Protein AF-A9UUM0-F1 (afdb_monomer_lite)

Structure (mmCIF, N/CA/C/O backbone):
data_AF-A9UUM0-F1
#
_entry.id   AF-A9UUM0-F1
#
loop_
_atom_site.group_PDB
_atom_site.id
_atom_site.type_symbol
_atom_site.label_atom_id
_atom_site.label_alt_id
_atom_site.label_comp_id
_atom_site.label_asym_id
_atom_site.label_entity_id
_atom_site.label_seq_id
_atom_site.pdbx_PDB_ins_code
_atom_site.Cartn_x
_atom_site.Cartn_y
_atom_site.Cartn_z
_atom_site.occupancy
_atom_site.B_iso_or_equiv
_atom_site.auth_seq_id
_atom_site.auth_comp_id
_atom_site.auth_asym_id
_atom_site.auth_atom_id
_atom_site.pdbx_PDB_model_num
ATOM 1 N N . MET A 1 1 ? -35.256 7.607 13.111 1.00 62.12 1 MET A N 1
ATOM 2 C CA . MET A 1 1 ? -34.690 8.871 13.647 1.00 62.12 1 MET A CA 1
ATOM 3 C C . MET A 1 1 ? -35.472 10.016 13.019 1.00 62.12 1 MET A C 1
ATOM 5 O O . MET A 1 1 ? -35.789 9.876 11.849 1.00 62.12 1 MET A O 1
ATOM 9 N N . SER A 1 2 ? -35.866 11.074 13.737 1.00 74.75 2 SER A N 1
ATOM 10 C CA . SER A 1 2 ? -36.584 12.198 13.100 1.00 74.75 2 SER A CA 1
ATOM 11 C C . SER A 1 2 ? -35.614 13.113 12.335 1.00 74.75 2 SER A C 1
ATOM 13 O O . SER A 1 2 ? -34.439 13.200 12.694 1.00 74.75 2 SER A O 1
ATOM 15 N N . GLN A 1 3 ? -36.085 13.809 11.294 1.00 77.06 3 GLN A N 1
ATOM 16 C CA . GLN A 1 3 ? -35.255 14.706 10.471 1.00 77.06 3 GLN A CA 1
ATOM 17 C C . GLN A 1 3 ? -34.529 15.770 11.313 1.00 77.06 3 GLN A C 1
ATOM 19 O O . GLN A 1 3 ? -33.336 15.996 11.137 1.00 77.06 3 GLN A O 1
ATOM 24 N N . GLN A 1 4 ? -35.209 16.321 12.322 1.00 79.00 4 GLN A N 1
ATOM 25 C CA . GLN A 1 4 ? -34.638 17.301 13.252 1.00 79.00 4 GLN A CA 1
ATOM 26 C C . GLN A 1 4 ? -33.502 16.728 14.114 1.00 79.00 4 GLN A C 1
ATOM 28 O O . GLN A 1 4 ? -32.528 17.421 14.398 1.00 79.00 4 GLN A O 1
ATOM 33 N N . GLN A 1 5 ? -33.588 15.454 14.518 1.00 71.38 5 GLN A N 1
ATOM 34 C CA . GLN A 1 5 ? -32.487 14.786 15.224 1.00 71.38 5 GLN A CA 1
ATOM 35 C C . GLN A 1 5 ? -31.281 14.558 14.305 1.00 71.38 5 GLN A C 1
ATOM 37 O O . GLN A 1 5 ? -30.144 14.616 14.771 1.00 71.38 5 GLN A O 1
ATOM 42 N N . CYS A 1 6 ? -31.515 14.332 13.009 1.00 69.31 6 CYS A N 1
ATOM 43 C CA . CYS A 1 6 ? -30.455 14.198 12.013 1.00 69.31 6 CYS A CA 1
ATOM 44 C C . CYS A 1 6 ? -29.740 15.535 11.762 1.00 69.31 6 CYS A C 1
ATOM 46 O O . CYS A 1 6 ? -28.514 15.587 11.829 1.00 69.31 6 CYS A O 1
ATOM 48 N N . GLU A 1 7 ? -30.491 16.626 11.579 1.00 78.06 7 GLU A N 1
ATOM 49 C CA . GLU A 1 7 ? -29.936 17.980 11.427 1.00 78.06 7 GLU A CA 1
ATOM 50 C C . GLU A 1 7 ? -29.153 18.432 12.661 1.00 78.06 7 GLU A C 1
ATOM 52 O O . GLU A 1 7 ? -28.068 19.000 12.532 1.00 78.06 7 GLU A O 1
ATOM 57 N N . PHE A 1 8 ? -29.648 18.123 13.863 1.00 77.94 8 PHE A N 1
ATOM 58 C CA . PHE A 1 8 ? -28.938 18.423 15.107 1.00 77.94 8 PHE A CA 1
ATOM 59 C C . PHE A 1 8 ? -27.573 17.719 15.183 1.00 77.94 8 PHE A C 1
ATOM 61 O O . PHE A 1 8 ? -26.592 18.308 15.636 1.00 77.94 8 PHE A O 1
ATOM 68 N N . GLN A 1 9 ? -27.489 16.478 14.695 1.00 72.19 9 GLN A N 1
ATOM 69 C CA . GLN A 1 9 ? -26.234 15.726 14.601 1.00 72.19 9 GLN A CA 1
ATOM 70 C C . GLN A 1 9 ? -25.409 16.057 13.345 1.00 72.19 9 GLN A C 1
ATOM 72 O O . GLN A 1 9 ? -24.350 15.465 13.150 1.00 72.19 9 GLN A O 1
ATOM 77 N N . LYS A 1 10 ? -25.861 17.006 12.509 1.00 67.38 10 LYS A N 1
ATOM 78 C CA . LYS A 1 10 ? -25.266 17.344 11.203 1.00 67.38 10 LYS A CA 1
ATOM 79 C C . LYS A 1 10 ? -25.136 16.135 10.261 1.00 67.38 10 LYS A C 1
ATOM 81 O O . LYS A 1 10 ? -24.172 16.037 9.505 1.00 67.38 10 LYS A O 1
ATOM 86 N N . GLY A 1 11 ? -26.080 15.199 10.336 1.00 63.34 11 GLY A N 1
ATOM 87 C CA . GLY A 1 11 ? -26.142 14.018 9.475 1.00 63.34 11 GLY A CA 1
ATOM 88 C C . GLY A 1 11 ? -26.930 14.253 8.182 1.00 63.34 11 GLY A C 1
ATOM 89 O O . GLY A 1 11 ? -27.589 15.278 8.015 1.00 63.34 11 GLY A O 1
ATOM 90 N N . PHE A 1 12 ? -26.883 13.273 7.276 1.00 66.38 12 PHE A N 1
ATOM 91 C CA . PHE A 1 12 ? -27.715 13.229 6.071 1.00 66.38 12 PHE A CA 1
ATOM 92 C C . PHE A 1 12 ? -28.964 12.377 6.329 1.00 66.38 12 PHE A C 1
ATOM 94 O O . PHE A 1 12 ? -28.861 11.211 6.719 1.00 66.38 12 PHE A O 1
ATOM 101 N N . PHE A 1 13 ? -30.149 12.963 6.147 1.00 72.50 13 PHE A N 1
ATOM 102 C CA . PHE A 1 13 ? -31.420 12.283 6.388 1.00 72.50 13 PHE A CA 1
ATOM 103 C C . PHE A 1 13 ? -31.902 11.567 5.123 1.00 72.50 13 PHE A C 1
ATOM 105 O O . PHE A 1 13 ? -31.993 12.177 4.060 1.00 72.50 13 PHE A O 1
ATOM 112 N N . HIS A 1 14 ? -32.248 10.285 5.244 1.00 73.00 14 HIS A N 1
ATOM 113 C CA . HIS A 1 14 ? -32.834 9.499 4.159 1.00 73.00 14 HIS A CA 1
ATOM 114 C C . HIS A 1 14 ? -34.276 9.132 4.508 1.00 73.00 14 HIS A C 1
ATOM 116 O O . HIS A 1 14 ? -34.508 8.298 5.378 1.00 73.00 14 HIS A O 1
ATOM 122 N N . GLU A 1 15 ? -35.238 9.726 3.801 1.00 74.31 15 GLU A N 1
ATOM 123 C CA . GLU A 1 15 ? -36.677 9.530 4.052 1.00 74.31 15 GLU A CA 1
ATOM 124 C C . GLU A 1 15 ? -37.148 8.079 3.854 1.00 74.31 15 GLU A C 1
ATOM 126 O O . GLU A 1 15 ? -38.082 7.643 4.518 1.00 74.31 15 GLU A O 1
ATOM 131 N N . ASN A 1 16 ? -36.482 7.314 2.981 1.00 75.00 16 ASN A N 1
ATOM 132 C CA . ASN A 1 16 ? -36.886 5.952 2.607 1.00 75.00 16 ASN A CA 1
ATOM 133 C C . ASN A 1 16 ? -36.196 4.837 3.418 1.00 75.00 16 ASN A C 1
ATOM 135 O O . ASN A 1 16 ? -36.303 3.670 3.042 1.00 75.00 16 ASN A O 1
ATOM 139 N N . LEU A 1 17 ? -35.436 5.168 4.470 1.00 71.44 17 LEU A N 1
ATOM 140 C CA . LEU A 1 17 ? -34.632 4.203 5.230 1.00 71.44 17 LEU A CA 1
ATOM 141 C C . LEU A 1 17 ? -35.002 4.242 6.719 1.00 71.44 17 LEU A C 1
ATOM 143 O O . LEU A 1 17 ? -34.991 5.294 7.354 1.00 71.44 17 LEU A O 1
ATOM 147 N N . GLU A 1 18 ? -35.298 3.076 7.292 1.00 68.81 18 GLU A N 1
ATOM 148 C CA . GLU A 1 18 ? -35.765 2.946 8.679 1.00 68.81 18 GLU A CA 1
ATOM 149 C C . GLU A 1 18 ? -34.618 2.643 9.660 1.00 68.81 18 GLU A C 1
ATOM 151 O O . GLU A 1 18 ? -34.719 2.933 10.854 1.00 68.81 18 GLU A O 1
ATOM 156 N N . THR A 1 19 ? -33.501 2.092 9.166 1.00 58.59 19 THR A N 1
ATOM 157 C CA . THR A 1 19 ? -32.316 1.733 9.968 1.00 58.59 19 THR A CA 1
ATOM 158 C C . THR A 1 19 ? -31.011 2.259 9.364 1.00 58.59 19 THR A C 1
ATOM 160 O O . THR A 1 19 ? -30.816 2.217 8.153 1.00 58.59 19 THR A O 1
ATOM 163 N N . CYS A 1 20 ? -30.064 2.692 10.214 1.00 59.09 20 CYS A N 1
ATOM 164 C CA . CYS A 1 20 ? -28.755 3.212 9.774 1.00 59.09 20 CYS A CA 1
ATOM 165 C C . CYS A 1 20 ? -27.913 2.199 8.977 1.00 59.09 20 CYS A C 1
ATOM 167 O O . CYS A 1 20 ? -27.069 2.603 8.190 1.00 59.09 20 CYS A O 1
ATOM 169 N N . SER A 1 21 ? -28.142 0.893 9.143 1.00 58.44 21 SER A N 1
ATOM 170 C CA . SER A 1 21 ? -27.464 -0.159 8.369 1.00 58.44 21 SER A CA 1
ATOM 171 C C . SER A 1 21 ? -27.904 -0.228 6.904 1.00 58.44 21 SER A C 1
ATOM 173 O O . SER A 1 21 ? -27.258 -0.898 6.102 1.00 58.44 21 SER A O 1
ATOM 175 N N . GLN A 1 22 ? -29.011 0.428 6.549 1.00 61.41 22 GLN A N 1
ATOM 176 C CA . GLN A 1 22 ? -29.510 0.484 5.176 1.00 61.41 22 GLN A CA 1
ATOM 177 C C . GLN A 1 22 ? -28.888 1.639 4.376 1.00 61.41 22 GLN A C 1
ATOM 179 O O . GLN A 1 22 ? -29.102 1.729 3.167 1.00 61.41 22 GLN A O 1
ATOM 184 N N . VAL A 1 23 ? -28.136 2.517 5.044 1.00 64.12 23 VAL A N 1
ATOM 185 C CA . VAL A 1 23 ? -27.486 3.684 4.450 1.00 64.12 23 VAL A CA 1
ATOM 186 C C . VAL A 1 23 ? -26.072 3.300 4.022 1.00 64.12 23 VAL A C 1
ATOM 188 O O . VAL A 1 23 ? -25.324 2.694 4.789 1.00 64.12 23 VAL A O 1
ATOM 191 N N . ASP A 1 24 ? -25.690 3.647 2.795 1.00 58.69 24 ASP A N 1
ATOM 192 C CA . ASP A 1 24 ? -24.342 3.390 2.287 1.00 58.69 24 ASP A CA 1
ATOM 193 C C . ASP A 1 24 ? -23.393 4.528 2.689 1.00 58.69 24 ASP A C 1
ATOM 195 O O . ASP A 1 24 ? -23.083 5.423 1.901 1.00 58.69 24 ASP A O 1
ATOM 199 N N . CYS A 1 25 ? -22.947 4.510 3.949 1.00 56.69 25 CYS A N 1
ATOM 200 C CA . CYS A 1 25 ? -22.017 5.518 4.467 1.00 56.69 25 CYS A CA 1
ATOM 201 C C . CYS A 1 25 ? -20.710 5.586 3.665 1.00 56.69 25 CYS A C 1
ATOM 203 O O . CYS A 1 25 ? -20.132 6.665 3.538 1.00 56.69 25 CYS A O 1
ATOM 205 N N . LEU A 1 26 ? -20.240 4.460 3.114 1.00 52.38 26 LEU A N 1
ATOM 206 C CA . LEU A 1 26 ? -18.994 4.426 2.351 1.00 52.38 26 LEU A CA 1
ATOM 207 C C . LEU A 1 26 ? -19.173 5.048 0.965 1.00 52.38 26 LEU A C 1
ATOM 209 O O . LEU A 1 26 ? -18.281 5.752 0.510 1.00 52.38 26 LEU A O 1
ATOM 213 N N . SER A 1 27 ? -20.324 4.872 0.313 1.00 51.91 27 SER A N 1
ATOM 214 C CA . SER A 1 27 ? -20.607 5.559 -0.955 1.00 51.91 27 SER A CA 1
ATOM 215 C C . SER A 1 27 ? -20.656 7.085 -0.807 1.00 51.91 27 SER A C 1
ATOM 217 O O . SER A 1 27 ? -20.365 7.796 -1.771 1.00 51.91 27 SER A O 1
ATOM 219 N N . ASP A 1 28 ? -21.030 7.598 0.369 1.00 50.62 28 ASP A N 1
ATOM 220 C CA . ASP A 1 28 ? -21.127 9.039 0.614 1.00 50.62 28 ASP A CA 1
ATOM 221 C C . ASP A 1 28 ? -19.818 9.694 1.068 1.00 50.62 28 ASP A C 1
ATOM 223 O O . ASP A 1 28 ? -19.587 10.849 0.694 1.00 50.62 28 ASP A O 1
ATOM 227 N N . VAL A 1 29 ? -18.979 8.965 1.816 1.00 46.53 29 VAL A N 1
ATOM 228 C CA . VAL A 1 29 ? -17.643 9.392 2.288 1.00 46.53 29 VAL A CA 1
ATOM 229 C C . VAL A 1 29 ? -16.555 9.107 1.250 1.00 46.53 29 VAL A C 1
ATOM 231 O O . VAL A 1 29 ? -15.651 9.905 1.043 1.00 46.53 29 VAL A O 1
ATOM 234 N N . CYS A 1 30 ? -16.647 7.972 0.568 1.00 49.56 30 CYS A N 1
ATOM 235 C CA . CYS A 1 30 ? -15.611 7.431 -0.302 1.00 49.56 30 CYS A CA 1
ATOM 236 C C . CYS A 1 30 ? -16.053 7.451 -1.769 1.00 49.56 30 CYS A C 1
ATOM 238 O O . CYS A 1 30 ? -15.701 6.543 -2.509 1.00 49.56 30 CYS A O 1
ATOM 240 N N . GLY A 1 31 ? -16.862 8.442 -2.183 1.00 46.09 31 GLY A N 1
ATOM 241 C CA . GLY A 1 31 ? -17.437 8.568 -3.530 1.00 46.09 31 GLY A CA 1
ATOM 242 C C . GLY A 1 31 ? -16.431 8.211 -4.628 1.00 46.09 31 GLY A C 1
ATOM 243 O O . GLY A 1 31 ? -15.647 9.045 -5.071 1.00 46.09 31 GLY A O 1
ATOM 244 N N . LEU A 1 32 ? -16.450 6.945 -5.053 1.00 47.16 32 LEU A N 1
ATOM 245 C CA . LEU A 1 32 ? -15.300 6.265 -5.665 1.00 47.16 32 LEU A CA 1
ATOM 246 C C . LEU A 1 32 ? -15.164 6.559 -7.167 1.00 47.16 32 LEU A C 1
ATOM 248 O O . LEU A 1 32 ? -14.573 5.792 -7.924 1.00 47.16 32 LEU A O 1
ATOM 252 N N . VAL A 1 33 ? -15.711 7.695 -7.607 1.00 46.09 33 VAL A N 1
ATOM 253 C CA . VAL A 1 33 ? -15.600 8.193 -8.975 1.00 46.09 33 VAL A CA 1
ATOM 254 C C . VAL A 1 33 ? -15.395 9.714 -8.943 1.00 46.09 33 VAL A C 1
ATOM 256 O O . VAL A 1 33 ? -16.374 10.459 -8.835 1.00 46.09 33 VAL A O 1
ATOM 259 N N . PRO A 1 34 ? -14.154 10.217 -9.094 1.00 43.91 34 PRO A N 1
ATOM 260 C CA . PRO A 1 34 ? -13.919 11.655 -9.238 1.00 43.91 34 PRO A CA 1
ATOM 261 C C . PRO A 1 34 ? -14.555 12.217 -10.523 1.00 43.91 34 PRO A C 1
ATOM 263 O O . PRO A 1 34 ? -14.808 13.412 -10.615 1.00 43.91 34 PRO A O 1
ATOM 266 N N . PHE A 1 35 ? -14.872 11.356 -11.499 1.00 40.16 35 PHE A N 1
ATOM 267 C CA . PHE A 1 35 ? -15.469 11.754 -12.777 1.00 40.16 35 PHE A CA 1
ATOM 268 C C . PHE A 1 35 ? -16.973 12.069 -12.716 1.00 40.16 35 PHE A C 1
ATOM 270 O O . PHE A 1 35 ? -17.484 12.663 -13.659 1.00 40.16 35 PHE A O 1
ATOM 277 N N . VAL A 1 36 ? -17.692 11.694 -11.647 1.00 44.19 36 VAL A N 1
ATOM 278 C CA . VAL A 1 36 ? -19.159 11.884 -11.572 1.00 44.19 36 VAL A CA 1
ATOM 279 C C . VAL A 1 36 ? -19.566 12.975 -10.579 1.00 44.19 36 VAL A C 1
ATOM 281 O O . VAL A 1 36 ? -20.576 13.635 -10.792 1.00 44.19 36 VAL A O 1
ATOM 284 N N . ASN A 1 37 ? -18.771 13.232 -9.535 1.00 44.06 37 ASN A N 1
ATOM 285 C CA . ASN A 1 37 ? -19.067 14.256 -8.529 1.00 44.06 37 ASN A CA 1
ATOM 286 C C . ASN A 1 37 ? -17.860 15.176 -8.308 1.00 44.06 37 ASN A C 1
ATOM 288 O O . ASN A 1 37 ? -17.098 15.002 -7.361 1.00 44.06 37 ASN A O 1
ATOM 292 N N . ALA A 1 38 ? -17.725 16.202 -9.148 1.00 39.84 38 ALA A N 1
ATOM 293 C CA . ALA A 1 38 ? -16.664 17.217 -9.097 1.00 39.84 38 ALA A CA 1
ATOM 294 C C . ALA A 1 38 ? -16.711 18.160 -7.862 1.00 39.84 38 ALA A C 1
ATOM 296 O O . ALA A 1 38 ? -16.194 19.272 -7.916 1.00 39.84 38 ALA A O 1
ATOM 297 N N . GLY A 1 39 ? -17.345 17.753 -6.754 1.00 40.75 39 GLY A N 1
ATOM 298 C CA . GLY A 1 39 ? -17.592 18.608 -5.584 1.00 40.75 39 GLY A CA 1
ATOM 299 C C . GLY A 1 39 ? -17.499 17.936 -4.209 1.00 40.75 39 GLY A C 1
ATOM 300 O O . GLY A 1 39 ? -17.708 18.620 -3.210 1.00 40.75 39 GLY A O 1
ATOM 301 N N . LYS A 1 40 ? -17.189 16.634 -4.115 1.00 44.62 40 LYS A N 1
ATOM 302 C CA . LYS A 1 40 ? -16.923 15.968 -2.825 1.00 44.62 40 LYS A CA 1
ATOM 303 C C . LYS A 1 40 ? -15.410 15.801 -2.639 1.00 44.62 40 LYS A C 1
ATOM 305 O O . LYS A 1 40 ? -14.704 15.480 -3.589 1.00 44.62 40 LYS A O 1
ATOM 310 N N . HIS A 1 41 ? -14.933 16.112 -1.435 1.00 46.81 41 HIS A N 1
ATOM 311 C CA . HIS A 1 41 ? -13.522 16.167 -1.045 1.00 46.81 41 HIS A CA 1
ATOM 312 C C . HIS A 1 41 ? -12.734 14.912 -1.470 1.00 46.81 41 HIS A C 1
ATOM 314 O O . HIS A 1 41 ? -13.283 13.816 -1.540 1.00 46.81 41 HIS A O 1
ATOM 320 N N . SER A 1 42 ? -11.437 15.072 -1.760 1.00 56.31 42 SER A N 1
ATOM 321 C CA . SER A 1 42 ? -10.548 13.950 -2.083 1.00 56.31 42 SER A CA 1
ATOM 322 C C . SER A 1 42 ? -10.630 12.881 -0.994 1.00 56.31 42 SER A C 1
ATOM 324 O O . SER A 1 42 ? -10.473 13.212 0.175 1.00 56.31 42 SER A O 1
ATOM 326 N N . VAL A 1 43 ? -10.792 11.609 -1.367 1.00 61.59 43 VAL A N 1
ATOM 327 C CA . VAL A 1 43 ? -10.917 10.473 -0.429 1.00 61.59 43 VAL A CA 1
ATOM 328 C C . VAL A 1 43 ? -9.831 10.479 0.659 1.00 61.59 43 VAL A C 1
ATOM 330 O O . VAL A 1 43 ? -10.105 10.217 1.826 1.00 61.59 43 VAL A O 1
ATOM 333 N N . ALA A 1 44 ? -8.605 10.875 0.307 1.00 63.12 44 ALA A N 1
ATOM 334 C CA . ALA A 1 44 ? -7.501 11.016 1.255 1.00 63.12 44 ALA A CA 1
ATOM 335 C C . ALA A 1 44 ? -7.788 12.004 2.404 1.00 63.12 44 ALA A C 1
ATOM 337 O O . ALA A 1 44 ? -7.361 11.758 3.524 1.00 63.12 44 ALA A O 1
ATOM 338 N N . ILE A 1 45 ? -8.536 13.082 2.152 1.00 68.81 45 ILE A N 1
ATOM 339 C CA . ILE A 1 45 ? -8.894 14.102 3.149 1.00 68.81 45 ILE A CA 1
ATOM 340 C C . ILE A 1 45 ? -9.870 13.529 4.175 1.00 68.81 45 ILE A C 1
ATOM 342 O O . ILE A 1 45 ? -9.753 13.807 5.367 1.00 68.81 45 ILE A O 1
ATOM 346 N N . ASP A 1 46 ? -10.848 12.746 3.732 1.00 68.44 46 ASP A N 1
ATOM 347 C CA . ASP A 1 46 ? -11.847 12.198 4.645 1.00 68.44 46 ASP A CA 1
ATOM 348 C C . ASP A 1 46 ? -11.264 11.048 5.474 1.00 68.44 46 ASP A C 1
ATOM 350 O O . ASP A 1 46 ? -11.492 11.000 6.685 1.00 68.44 46 ASP A O 1
ATOM 354 N N . ILE A 1 47 ? -10.389 10.224 4.879 1.00 68.12 47 ILE A N 1
ATOM 355 C CA . ILE A 1 47 ? -9.581 9.256 5.635 1.00 68.12 47 ILE A CA 1
ATOM 356 C C . ILE A 1 47 ? -8.644 9.988 6.610 1.00 68.12 47 ILE A C 1
ATOM 358 O O . ILE A 1 47 ? -8.532 9.579 7.762 1.00 68.12 47 ILE A O 1
ATOM 362 N N . GLU A 1 48 ? -8.016 11.101 6.220 1.00 74.44 48 GLU A N 1
ATOM 363 C CA . GLU A 1 48 ? -7.144 11.885 7.105 1.00 74.44 48 GLU A CA 1
ATOM 364 C C . GLU A 1 48 ? -7.891 12.470 8.308 1.00 74.44 48 GLU A C 1
ATOM 366 O O . GLU A 1 48 ? -7.393 12.397 9.434 1.00 74.44 48 GLU A O 1
ATOM 371 N N . LYS A 1 49 ? -9.106 12.991 8.112 1.00 75.75 49 LYS A N 1
ATOM 372 C CA . LYS A 1 49 ? -9.949 13.481 9.215 1.00 75.75 49 LYS A CA 1
ATOM 373 C C . LYS A 1 49 ? -10.315 12.370 10.205 1.00 75.75 49 LYS A C 1
ATOM 375 O O . LYS A 1 49 ? -10.435 12.647 11.396 1.00 75.75 49 LYS A O 1
ATOM 380 N N . LEU A 1 50 ? -10.500 11.137 9.727 1.00 70.69 50 LEU A N 1
ATOM 381 C CA . LEU A 1 50 ? -10.890 9.977 10.539 1.00 70.69 50 LEU A CA 1
ATOM 382 C C . LEU A 1 50 ? -9.691 9.297 11.225 1.00 70.69 50 LEU A C 1
ATOM 384 O O . LEU A 1 50 ? -9.752 8.964 12.408 1.00 70.69 50 LEU A O 1
ATOM 388 N N . ALA A 1 51 ? -8.601 9.078 10.489 1.00 76.31 51 ALA A N 1
ATOM 389 C CA . ALA A 1 51 ? -7.408 8.362 10.943 1.00 76.31 51 ALA A CA 1
ATOM 390 C C . ALA A 1 51 ? -6.380 9.267 11.639 1.00 76.31 51 ALA A C 1
ATOM 392 O O . ALA A 1 51 ? -5.564 8.786 12.432 1.00 76.31 51 ALA A O 1
ATOM 393 N N . GLY A 1 52 ? -6.430 10.569 11.367 1.00 85.06 52 GLY A N 1
ATOM 394 C CA . GLY A 1 52 ? -5.441 11.552 11.782 1.00 85.06 52 GLY A CA 1
ATOM 395 C C . GLY A 1 52 ? -4.272 11.660 10.798 1.00 85.06 52 GLY A C 1
ATOM 396 O O . GLY A 1 52 ? -3.827 10.675 10.202 1.00 85.06 52 GLY A O 1
ATOM 397 N N . TRP A 1 53 ? -3.726 12.873 10.692 1.00 86.44 53 TRP A N 1
ATOM 398 C CA . TRP A 1 53 ? -2.651 13.229 9.757 1.00 86.44 53 TRP A CA 1
ATOM 399 C C . TRP A 1 53 ? -1.415 12.327 9.871 1.00 86.44 53 TRP A C 1
ATOM 401 O O . TRP A 1 53 ? -0.873 11.877 8.866 1.00 86.44 53 TRP A O 1
ATOM 411 N N . LEU A 1 54 ? -0.993 11.996 11.098 1.00 90.25 54 LEU A N 1
ATOM 412 C CA . LEU A 1 54 ? 0.246 11.250 11.324 1.00 90.25 54 LEU A CA 1
ATOM 413 C C . LEU A 1 54 ? 0.162 9.812 10.793 1.00 90.25 54 LEU A C 1
ATOM 415 O O . LEU A 1 54 ? 1.141 9.277 10.282 1.00 90.25 54 LEU A O 1
ATOM 419 N N . ARG A 1 55 ? -1.010 9.179 10.895 1.00 90.81 55 ARG A N 1
ATOM 420 C CA . ARG A 1 55 ? -1.206 7.807 10.407 1.00 90.81 55 ARG A CA 1
ATOM 421 C C . ARG A 1 55 ? -1.234 7.783 8.886 1.00 90.81 55 ARG A C 1
ATOM 423 O O . ARG A 1 55 ? -0.572 6.944 8.283 1.00 90.81 55 ARG A O 1
ATOM 430 N N . MET A 1 56 ? -1.919 8.753 8.283 1.00 87.50 56 MET A N 1
ATOM 431 C CA . MET A 1 56 ? -1.937 8.913 6.830 1.00 87.50 56 MET A CA 1
ATOM 432 C C . MET A 1 56 ? -0.563 9.224 6.257 1.00 87.50 56 MET A C 1
ATOM 434 O O . MET A 1 56 ? -0.206 8.655 5.230 1.00 87.50 56 MET A O 1
ATOM 438 N N . PHE A 1 57 ? 0.234 10.040 6.948 1.00 90.56 57 PHE A N 1
ATOM 439 C CA . PHE A 1 57 ? 1.618 10.299 6.571 1.00 90.56 57 PHE A CA 1
ATOM 440 C C . PHE A 1 57 ? 2.419 8.997 6.445 1.00 90.56 57 PHE A C 1
ATOM 442 O O . PHE A 1 57 ? 3.021 8.755 5.404 1.00 90.56 57 PHE A O 1
ATOM 449 N N . PHE A 1 58 ? 2.374 8.115 7.451 1.00 92.88 58 PHE A N 1
ATOM 450 C CA . PHE A 1 58 ? 3.112 6.851 7.389 1.00 92.88 58 PHE A CA 1
ATOM 451 C C . PHE A 1 58 ? 2.611 5.915 6.287 1.00 92.88 58 PHE A C 1
ATOM 453 O O . PHE A 1 58 ? 3.436 5.338 5.582 1.00 92.88 58 PHE A O 1
ATOM 460 N N . ILE A 1 59 ? 1.293 5.775 6.112 1.00 91.81 59 ILE A N 1
ATOM 461 C CA . ILE A 1 59 ? 0.723 4.927 5.050 1.00 91.81 59 ILE A CA 1
ATOM 462 C C . ILE A 1 59 ? 1.164 5.446 3.677 1.00 91.81 59 ILE A C 1
ATOM 464 O O . ILE A 1 59 ? 1.694 4.686 2.868 1.00 91.81 59 ILE A O 1
ATOM 468 N N . TYR A 1 60 ? 1.012 6.751 3.441 1.00 90.31 60 TYR A N 1
ATOM 469 C CA . TYR A 1 60 ? 1.393 7.389 2.186 1.00 90.31 60 TYR A CA 1
ATOM 470 C C . TYR A 1 60 ? 2.895 7.237 1.925 1.00 90.31 60 TYR A C 1
ATOM 472 O O . TYR A 1 60 ? 3.283 6.634 0.928 1.00 90.31 60 TYR A O 1
ATOM 480 N N . SER A 1 61 ? 3.751 7.668 2.853 1.00 92.12 61 SER A N 1
ATOM 481 C CA . SER A 1 61 ? 5.205 7.620 2.674 1.00 92.12 61 SER A CA 1
ATOM 482 C C . SER A 1 61 ? 5.748 6.204 2.484 1.00 92.12 61 SER A C 1
ATOM 484 O O . SER A 1 61 ? 6.582 5.997 1.605 1.00 92.12 61 SER A O 1
ATOM 486 N N . LEU A 1 62 ? 5.286 5.221 3.266 1.00 94.38 62 LEU A N 1
ATOM 487 C CA . LEU A 1 62 ? 5.755 3.838 3.130 1.00 94.38 62 LEU A CA 1
ATOM 488 C C . LEU A 1 62 ? 5.299 3.210 1.812 1.00 94.38 62 LEU A C 1
ATOM 490 O O . LEU A 1 62 ? 6.077 2.480 1.201 1.00 94.38 62 LEU A O 1
ATOM 494 N N . SER A 1 63 ? 4.079 3.511 1.356 1.00 93.88 63 SER A N 1
ATOM 495 C CA . SER A 1 63 ? 3.593 3.034 0.059 1.00 93.88 63 SER A CA 1
ATOM 496 C C . SER A 1 63 ? 4.399 3.604 -1.111 1.00 93.88 63 SER A C 1
ATOM 498 O O . SER A 1 63 ? 4.827 2.849 -1.981 1.00 93.88 63 SER A O 1
ATOM 500 N N . GLY A 1 64 ? 4.709 4.903 -1.093 1.00 91.75 64 GLY A N 1
ATOM 501 C CA . GLY A 1 64 ? 5.504 5.551 -2.136 1.00 91.75 64 GLY A CA 1
ATOM 502 C C . GLY A 1 64 ? 6.948 5.090 -2.172 1.00 91.75 64 GLY A C 1
ATOM 503 O O . GLY A 1 64 ? 7.465 4.813 -3.249 1.00 91.75 64 GLY A O 1
ATOM 504 N N . LEU A 1 65 ? 7.592 4.979 -1.006 1.00 93.44 65 LEU A N 1
ATOM 505 C CA . LEU A 1 65 ? 8.959 4.463 -0.907 1.00 93.44 65 LEU A CA 1
ATOM 506 C C . LEU A 1 65 ? 9.034 3.006 -1.366 1.00 93.44 65 LEU A C 1
ATOM 508 O O . LEU A 1 65 ? 9.935 2.654 -2.121 1.00 93.44 65 LEU A O 1
ATOM 512 N N . GLY A 1 66 ? 8.073 2.182 -0.943 1.00 93.69 66 GLY A N 1
ATOM 513 C CA . GLY A 1 66 ? 7.977 0.786 -1.349 1.00 93.69 66 GLY A CA 1
ATOM 514 C C . GLY A 1 66 ? 7.798 0.626 -2.856 1.00 93.69 66 GLY A C 1
ATOM 515 O O . GLY A 1 66 ? 8.541 -0.131 -3.469 1.00 93.69 66 GLY A O 1
ATOM 516 N N . GLY A 1 67 ? 6.868 1.379 -3.454 1.00 91.88 67 GLY A N 1
ATOM 517 C CA . GLY A 1 67 ? 6.648 1.384 -4.901 1.00 91.88 67 GLY A CA 1
ATOM 518 C C . GLY A 1 67 ? 7.859 1.885 -5.685 1.00 91.88 67 GLY A C 1
ATOM 519 O O . GLY A 1 67 ? 8.291 1.240 -6.633 1.00 91.88 67 GLY A O 1
ATOM 520 N N . TRP A 1 68 ? 8.468 2.991 -5.257 1.00 90.31 68 TRP A N 1
ATOM 521 C CA . TRP A 1 68 ? 9.664 3.511 -5.917 1.00 90.31 68 TRP A CA 1
ATOM 522 C C . TRP A 1 68 ? 10.830 2.515 -5.876 1.00 90.31 68 TRP A C 1
ATOM 524 O O . TRP A 1 68 ? 11.454 2.281 -6.906 1.00 90.31 68 TRP A O 1
ATOM 534 N N . LEU A 1 69 ? 11.095 1.882 -4.725 1.00 91.94 69 LEU A N 1
ATOM 535 C CA . LEU A 1 69 ? 12.168 0.889 -4.604 1.00 91.94 69 LEU A CA 1
ATOM 536 C C . LEU A 1 69 ? 11.927 -0.339 -5.478 1.00 91.94 69 LEU A C 1
ATOM 538 O O . LEU A 1 69 ? 12.860 -0.808 -6.121 1.00 91.94 69 LEU A O 1
ATOM 542 N N . THR A 1 70 ? 10.701 -0.866 -5.524 1.00 91.12 70 THR A N 1
ATOM 543 C CA . THR A 1 70 ? 10.395 -2.007 -6.397 1.00 91.12 70 THR A CA 1
ATOM 544 C C . THR A 1 70 ? 10.558 -1.644 -7.868 1.00 91.12 70 THR A C 1
ATOM 546 O O . THR A 1 70 ? 11.158 -2.413 -8.610 1.00 91.12 70 THR A O 1
ATOM 549 N N . GLY A 1 71 ? 10.093 -0.465 -8.283 1.00 88.81 71 GLY A N 1
ATOM 550 C CA . GLY A 1 71 ? 10.283 0.011 -9.651 1.00 88.81 71 GLY A CA 1
ATOM 551 C C . GLY A 1 71 ? 11.750 0.193 -10.021 1.00 88.81 71 GLY A C 1
ATOM 552 O O . GLY A 1 71 ? 12.213 -0.311 -11.039 1.00 88.81 71 GLY A O 1
ATOM 553 N N . ALA A 1 72 ? 12.518 0.846 -9.149 1.00 87.38 72 ALA A N 1
ATOM 554 C CA . ALA A 1 72 ? 13.941 1.078 -9.366 1.00 87.38 72 ALA A CA 1
ATOM 555 C C . ALA A 1 72 ? 14.766 -0.222 -9.366 1.00 87.38 72 ALA A C 1
ATOM 557 O O . ALA A 1 72 ? 15.787 -0.294 -10.045 1.00 87.38 72 ALA A O 1
ATOM 558 N N . LEU A 1 73 ? 14.331 -1.248 -8.627 1.00 88.44 73 LEU A N 1
ATOM 559 C CA . LEU A 1 73 ? 15.021 -2.536 -8.555 1.00 88.44 73 LEU A CA 1
ATOM 560 C C . LEU A 1 73 ? 14.780 -3.410 -9.792 1.00 88.44 73 LEU A C 1
ATOM 562 O O . LEU A 1 73 ? 15.718 -4.028 -10.290 1.00 88.44 73 LEU A O 1
ATOM 566 N N . PHE A 1 74 ? 13.533 -3.486 -10.268 1.00 85.44 74 PHE A N 1
ATOM 567 C CA . PHE A 1 74 ? 13.157 -4.364 -11.382 1.00 85.44 74 PHE A CA 1
ATOM 568 C C . PHE A 1 74 ? 13.210 -3.669 -12.749 1.00 85.44 74 PHE A C 1
ATOM 570 O O . PHE A 1 74 ? 13.347 -4.345 -13.768 1.00 85.44 74 PHE A O 1
ATOM 577 N N . THR A 1 75 ? 13.147 -2.334 -12.785 1.00 80.50 75 THR A N 1
ATOM 578 C CA . THR A 1 75 ? 13.246 -1.509 -14.001 1.00 80.50 75 THR A CA 1
ATOM 579 C C . THR A 1 75 ? 14.101 -0.252 -13.776 1.00 80.50 75 THR A C 1
ATOM 581 O O . THR A 1 75 ? 13.591 0.869 -13.790 1.00 80.50 75 THR A O 1
ATOM 584 N N . PRO A 1 76 ? 15.428 -0.404 -13.602 1.00 75.50 76 PRO A N 1
ATOM 585 C CA . PRO A 1 76 ? 16.325 0.680 -13.176 1.00 75.50 76 PRO A CA 1
ATOM 586 C C . PRO A 1 76 ? 16.448 1.850 -14.165 1.00 75.50 76 PRO A C 1
ATOM 588 O O . PRO A 1 76 ? 16.811 2.957 -13.771 1.00 75.50 76 PRO A O 1
ATOM 591 N N . TYR A 1 77 ? 16.145 1.627 -15.445 1.00 69.69 77 TYR A N 1
ATOM 592 C CA . TYR A 1 77 ? 16.301 2.624 -16.511 1.00 69.69 77 TYR A CA 1
ATOM 593 C C . TYR A 1 77 ? 15.012 3.391 -16.843 1.00 69.69 77 TYR A C 1
ATOM 595 O O . TYR A 1 77 ? 14.999 4.193 -17.777 1.00 69.69 77 TYR A O 1
ATOM 603 N N . GLN A 1 78 ? 13.928 3.170 -16.091 1.00 68.50 78 GLN A N 1
ATOM 604 C CA . GLN A 1 78 ? 12.676 3.911 -16.250 1.00 68.50 78 GLN A CA 1
ATOM 605 C C . GLN A 1 78 ? 12.570 5.041 -15.217 1.00 68.50 78 GLN A C 1
ATOM 607 O O . GLN A 1 78 ? 12.905 4.891 -14.042 1.00 68.50 78 GLN A O 1
ATOM 612 N N . VAL A 1 79 ? 12.101 6.212 -15.661 1.00 66.88 79 VAL A N 1
ATOM 613 C CA . VAL A 1 79 ? 11.856 7.351 -14.769 1.00 66.88 79 VAL A CA 1
ATOM 614 C C . VAL A 1 79 ? 10.539 7.120 -14.035 1.00 66.88 79 VAL A C 1
ATOM 616 O O . VAL A 1 79 ? 9.467 7.414 -14.558 1.00 66.88 79 VAL A O 1
ATOM 619 N N . CYS A 1 80 ? 10.619 6.620 -12.806 1.00 67.44 80 CYS A N 1
ATOM 620 C CA . CYS A 1 80 ? 9.439 6.353 -11.986 1.00 67.44 80 CYS A CA 1
ATOM 621 C C . CYS A 1 80 ? 9.215 7.472 -10.959 1.00 67.44 80 CYS A C 1
ATOM 623 O O . CYS A 1 80 ? 10.112 7.847 -10.201 1.00 67.44 80 CYS A O 1
ATOM 625 N N . VAL A 1 81 ? 7.995 8.014 -10.912 1.00 68.88 81 VAL A N 1
ATOM 626 C CA . VAL A 1 81 ? 7.604 9.069 -9.965 1.00 68.88 81 VAL A CA 1
ATOM 627 C C . VAL A 1 81 ? 6.873 8.439 -8.780 1.00 68.88 81 VAL A C 1
ATOM 629 O O . VAL A 1 81 ? 5.901 7.710 -8.975 1.00 68.88 81 VAL A O 1
ATOM 632 N N . CYS A 1 82 ? 7.251 8.786 -7.541 1.00 67.12 82 CYS A N 1
ATOM 633 C CA . CYS A 1 82 ? 6.610 8.263 -6.320 1.00 67.12 82 CYS A CA 1
ATOM 634 C C . CYS A 1 82 ? 5.082 8.473 -6.278 1.00 67.12 82 CYS A C 1
ATOM 636 O O . CYS A 1 82 ? 4.379 7.759 -5.570 1.00 67.12 82 CYS A O 1
ATOM 638 N N . TYR A 1 83 ? 4.556 9.443 -7.036 1.00 72.31 83 TYR A N 1
ATOM 639 C CA . TYR A 1 83 ? 3.121 9.698 -7.190 1.00 72.31 83 TYR A CA 1
ATOM 640 C C . TYR A 1 83 ? 2.332 8.456 -7.638 1.00 72.31 83 TYR A C 1
ATOM 642 O O . TYR A 1 83 ? 1.271 8.191 -7.075 1.00 72.31 83 TYR A O 1
ATOM 650 N N . LEU A 1 84 ? 2.861 7.688 -8.598 1.00 71.56 84 LEU A N 1
ATOM 651 C CA . LEU A 1 84 ? 2.191 6.496 -9.131 1.00 71.56 84 LEU A CA 1
ATOM 652 C C . LEU A 1 84 ? 2.122 5.391 -8.068 1.00 71.56 84 LEU A C 1
ATOM 654 O O . LEU A 1 84 ? 1.048 4.902 -7.748 1.00 71.56 84 LEU A O 1
ATOM 658 N N . GLY A 1 85 ? 3.237 5.081 -7.398 1.00 68.75 85 GLY A N 1
ATOM 659 C CA . GLY A 1 85 ? 3.239 4.108 -6.296 1.00 68.75 85 GLY A CA 1
ATOM 660 C C . GLY A 1 85 ? 2.328 4.511 -5.125 1.00 68.75 85 GLY A C 1
ATOM 661 O O . GLY A 1 85 ? 1.640 3.670 -4.547 1.00 68.75 85 GLY A O 1
ATOM 662 N N . ASN A 1 86 ? 2.266 5.806 -4.803 1.00 79.00 86 ASN A N 1
ATOM 663 C CA . ASN A 1 86 ? 1.406 6.333 -3.743 1.00 79.00 86 ASN A CA 1
ATOM 664 C C . ASN A 1 86 ? -0.087 6.159 -4.039 1.00 79.00 86 ASN A C 1
ATOM 666 O O . ASN A 1 86 ? -0.854 5.786 -3.152 1.00 79.00 86 ASN A O 1
ATOM 670 N N . ARG A 1 87 ? -0.523 6.451 -5.267 1.00 80.38 87 ARG A N 1
ATOM 671 C CA . ARG A 1 87 ? -1.936 6.361 -5.656 1.00 80.38 87 ARG A CA 1
ATOM 672 C C . ARG A 1 87 ? -2.440 4.918 -5.557 1.00 80.38 87 ARG A C 1
ATOM 674 O O . ARG A 1 87 ? -3.484 4.667 -4.952 1.00 80.38 87 ARG A O 1
ATOM 681 N N . GLU A 1 88 ? -1.671 3.975 -6.080 1.00 84.19 88 GLU A N 1
ATOM 682 C CA . GLU A 1 88 ? -1.975 2.547 -6.046 1.00 84.19 88 GLU A CA 1
ATOM 683 C C . GLU A 1 88 ? -1.853 1.987 -4.618 1.00 84.19 88 GLU A C 1
ATOM 685 O O . GLU A 1 88 ? -2.658 1.150 -4.202 1.00 84.19 88 GLU A O 1
ATOM 690 N N . GLY A 1 89 ? -0.939 2.527 -3.808 1.00 83.88 89 GLY A N 1
ATOM 691 C CA . GLY A 1 89 ? -0.858 2.251 -2.375 1.00 83.88 89 GLY A CA 1
ATOM 692 C C . GLY A 1 89 ? -2.081 2.704 -1.580 1.00 83.88 89 GLY A C 1
ATOM 693 O O . GLY A 1 89 ? -2.588 1.949 -0.746 1.00 83.88 89 GLY A O 1
ATOM 694 N N . MET A 1 90 ? -2.621 3.892 -1.875 1.00 84.75 90 MET A N 1
ATOM 695 C CA . MET A 1 90 ? -3.890 4.351 -1.294 1.00 84.75 90 MET A CA 1
ATOM 696 C C . MET A 1 90 ? -5.055 3.443 -1.701 1.00 84.75 90 MET A C 1
ATOM 698 O O . MET A 1 90 ? -5.903 3.137 -0.866 1.00 84.75 90 MET A O 1
ATOM 702 N N . CYS A 1 91 ? -5.076 2.956 -2.947 1.00 86.00 91 CYS A N 1
ATOM 703 C CA . CYS A 1 91 ? -6.057 1.963 -3.393 1.00 86.00 91 CYS A CA 1
ATOM 704 C C . CYS A 1 91 ? -5.973 0.674 -2.550 1.00 86.00 91 CYS A C 1
ATOM 706 O O . CYS A 1 91 ? -6.993 0.182 -2.066 1.00 86.00 91 CYS A O 1
ATOM 708 N N . GLY A 1 92 ? -4.761 0.179 -2.275 1.00 85.94 92 GLY A N 1
ATOM 709 C CA . GLY A 1 92 ? -4.532 -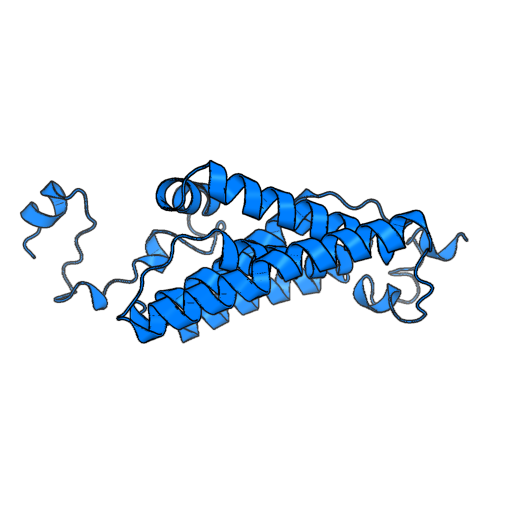0.935 -1.347 1.00 85.94 92 GLY A CA 1
ATOM 710 C C . GLY A 1 92 ? -5.080 -0.675 0.062 1.00 85.94 92 GLY A C 1
ATOM 711 O O . GLY A 1 92 ? -5.712 -1.550 0.659 1.00 85.94 92 GLY A O 1
ATOM 712 N N . GLY A 1 93 ? -4.923 0.548 0.574 1.00 87.06 93 GLY A N 1
ATOM 713 C CA . GLY A 1 93 ? -5.518 0.956 1.848 1.00 87.06 93 GLY A CA 1
ATOM 714 C C . GLY A 1 93 ? -7.046 0.927 1.856 1.00 87.06 93 GLY A C 1
ATOM 715 O O . GLY A 1 93 ? -7.641 0.448 2.823 1.00 87.06 93 GLY A O 1
ATOM 716 N N . MET A 1 94 ? -7.686 1.323 0.752 1.00 84.44 94 MET A N 1
ATOM 717 C CA . MET A 1 94 ? -9.144 1.240 0.604 1.00 84.44 94 MET A CA 1
ATOM 718 C C . MET A 1 94 ? -9.648 -0.206 0.622 1.00 84.44 94 MET A C 1
ATOM 720 O O . MET A 1 94 ? -10.686 -0.482 1.222 1.00 84.44 94 MET A O 1
ATOM 724 N N . PHE A 1 95 ? -8.914 -1.157 0.031 1.00 88.12 95 PHE A N 1
ATOM 725 C CA . PHE A 1 95 ? -9.255 -2.579 0.163 1.00 88.12 95 PHE A CA 1
ATOM 726 C C . PHE A 1 95 ? -9.220 -3.032 1.623 1.00 88.12 95 PHE A C 1
ATOM 728 O O . PHE A 1 95 ? -10.140 -3.708 2.083 1.00 88.12 95 PHE A O 1
ATOM 735 N N . VAL A 1 96 ? -8.182 -2.645 2.370 1.00 90.38 96 VAL A N 1
ATOM 736 C CA . VAL A 1 96 ? -8.060 -2.987 3.793 1.00 90.38 96 VAL A CA 1
ATOM 737 C C . VAL A 1 96 ? -9.233 -2.419 4.591 1.00 90.38 96 VAL A C 1
ATOM 739 O O . VAL A 1 96 ? -9.848 -3.151 5.366 1.00 90.38 96 VAL A O 1
ATOM 742 N N . GLU A 1 97 ? -9.585 -1.153 4.377 1.00 84.75 97 GLU A N 1
ATOM 743 C CA . GLU A 1 97 ? -10.734 -0.516 5.026 1.00 84.75 97 GLU A CA 1
ATOM 744 C C . GLU A 1 97 ? -12.054 -1.224 4.687 1.00 84.75 97 GLU A C 1
ATOM 746 O O . GLU A 1 97 ? -12.850 -1.513 5.586 1.00 84.75 97 GLU A O 1
ATOM 751 N N . LEU A 1 98 ? -12.258 -1.576 3.414 1.00 84.25 98 LEU A N 1
ATOM 752 C CA . LEU A 1 98 ? -13.443 -2.286 2.939 1.00 84.25 98 LEU A CA 1
ATOM 753 C C . LEU A 1 98 ? -13.609 -3.643 3.633 1.00 84.25 98 LEU A C 1
ATOM 755 O O . LEU A 1 98 ? -14.692 -3.966 4.123 1.00 84.25 98 LEU A O 1
ATOM 759 N N . PHE A 1 99 ? -12.536 -4.435 3.721 1.00 87.31 99 PHE A N 1
ATOM 760 C CA . PHE A 1 99 ? -12.572 -5.734 4.396 1.00 87.31 99 PHE A CA 1
ATOM 761 C C . PHE A 1 99 ? -12.740 -5.604 5.912 1.00 87.31 99 PHE A C 1
ATOM 763 O O . PHE A 1 99 ? -13.431 -6.418 6.528 1.00 87.31 99 PHE A O 1
ATOM 770 N N . GLN A 1 100 ? -12.150 -4.582 6.534 1.00 84.75 100 GLN A N 1
ATOM 771 C CA . GLN A 1 100 ? -12.330 -4.334 7.967 1.00 84.75 100 GLN A CA 1
ATOM 772 C C . GLN A 1 100 ? -13.752 -3.875 8.308 1.00 84.75 100 GLN A C 1
ATOM 774 O O . GLN A 1 100 ? -14.270 -4.233 9.369 1.00 84.75 100 GLN A O 1
ATOM 779 N N . SER A 1 101 ? -14.381 -3.133 7.399 1.00 83.06 101 SER A N 1
ATOM 780 C CA . SER A 1 101 ? -15.734 -2.587 7.533 1.00 83.06 101 SER A CA 1
ATOM 781 C C . SER A 1 101 ? -16.807 -3.484 6.916 1.00 83.06 101 SER A C 1
ATOM 783 O O . SER A 1 101 ? -17.976 -3.109 6.888 1.00 83.06 101 SER A O 1
ATOM 785 N N . TRP A 1 102 ? -16.449 -4.690 6.465 1.00 84.56 102 TRP A N 1
ATOM 786 C CA . TRP A 1 102 ? -17.358 -5.630 5.801 1.00 84.56 102 TRP A CA 1
ATOM 787 C C . TRP A 1 102 ? -18.698 -5.841 6.526 1.00 84.56 102 TRP A C 1
ATOM 789 O O . TRP A 1 102 ? -19.728 -5.823 5.855 1.00 84.56 102 TRP A O 1
ATOM 799 N N . PRO A 1 103 ? -18.745 -5.993 7.869 1.00 81.25 103 PRO A N 1
ATOM 800 C CA . PRO A 1 103 ? -20.010 -6.182 8.583 1.00 81.25 103 PRO A CA 1
ATOM 801 C C . PRO A 1 103 ? -20.899 -4.931 8.632 1.00 81.25 103 PRO A C 1
ATOM 803 O O . PRO A 1 103 ? -22.082 -5.043 8.937 1.00 81.25 103 PRO A O 1
ATOM 806 N N . LEU A 1 104 ? -20.335 -3.746 8.379 1.00 75.06 104 LEU A N 1
ATOM 807 C CA . LEU A 1 104 ? -21.051 -2.467 8.379 1.00 75.06 104 LEU A CA 1
ATOM 808 C C . LEU A 1 104 ? -21.677 -2.153 7.013 1.00 75.06 104 LEU A C 1
ATOM 810 O O . LEU A 1 104 ? -22.536 -1.282 6.921 1.00 75.06 104 LEU A O 1
ATOM 814 N N . LEU A 1 105 ? -21.254 -2.848 5.956 1.00 71.81 105 LEU A N 1
ATOM 815 C CA . LEU A 1 105 ? -21.680 -2.588 4.586 1.00 71.81 105 LEU A CA 1
ATOM 816 C C . LEU A 1 105 ? -22.925 -3.399 4.228 1.00 71.81 105 LEU A C 1
ATOM 818 O O . LEU A 1 105 ? -22.941 -4.624 4.334 1.00 71.81 105 LEU A O 1
ATOM 822 N N . ALA A 1 106 ? -23.945 -2.725 3.694 1.00 77.19 106 ALA A N 1
ATOM 823 C CA . ALA A 1 106 ? -25.151 -3.385 3.196 1.00 77.19 106 ALA A CA 1
ATOM 824 C C . ALA A 1 106 ? -24.882 -4.267 1.958 1.00 77.19 106 ALA A C 1
ATOM 826 O O . ALA A 1 106 ? -25.536 -5.294 1.767 1.00 77.19 106 ALA A O 1
ATOM 827 N N . ARG A 1 107 ? -23.946 -3.863 1.079 1.00 78.56 107 ARG A N 1
ATOM 828 C CA . ARG A 1 107 ? -23.638 -4.540 -0.201 1.00 78.56 107 ARG A CA 1
ATOM 829 C C . ARG A 1 107 ? -22.124 -4.604 -0.494 1.00 78.56 107 ARG A C 1
ATOM 831 O O . ARG A 1 107 ? -21.682 -4.072 -1.512 1.00 78.56 107 ARG A O 1
ATOM 838 N N . PRO A 1 108 ? -21.324 -5.302 0.331 1.00 79.25 108 PRO A N 1
ATOM 839 C CA . PRO A 1 108 ? -19.858 -5.262 0.262 1.00 79.25 108 PRO A CA 1
ATOM 840 C C . PRO A 1 108 ? -19.289 -5.739 -1.081 1.00 79.25 108 PRO A C 1
ATOM 842 O O . PRO A 1 108 ? -18.350 -5.149 -1.605 1.00 79.25 108 PRO A O 1
ATOM 845 N N . TRP A 1 109 ? -19.899 -6.753 -1.701 1.00 87.19 109 TRP A N 1
ATOM 846 C CA . TRP A 1 109 ? -19.443 -7.282 -2.990 1.00 87.19 109 TRP A CA 1
ATOM 847 C C . TRP A 1 109 ? -19.460 -6.245 -4.113 1.00 87.19 109 TRP A C 1
ATOM 849 O O . TRP A 1 109 ? -18.552 -6.237 -4.937 1.00 87.19 109 TRP A O 1
ATOM 859 N N . ARG A 1 110 ? -20.456 -5.348 -4.149 1.00 82.81 110 ARG A N 1
ATOM 860 C CA . ARG A 1 110 ? -20.509 -4.293 -5.175 1.00 82.81 110 ARG A CA 1
ATOM 861 C C . ARG A 1 110 ? -19.320 -3.348 -5.051 1.00 82.81 110 ARG A C 1
ATOM 863 O O . ARG A 1 110 ? -18.743 -2.980 -6.069 1.00 82.81 110 ARG A O 1
ATOM 870 N N . GLU A 1 111 ? -18.941 -3.013 -3.825 1.00 80.38 111 GLU A N 1
ATOM 871 C CA . GLU A 1 111 ? -17.802 -2.137 -3.563 1.00 80.38 111 GLU A CA 1
ATOM 872 C C . GLU A 1 111 ? -16.477 -2.829 -3.898 1.00 80.38 111 GLU A C 1
ATOM 874 O O . GLU A 1 111 ? -15.635 -2.221 -4.555 1.00 80.38 111 GLU A O 1
ATOM 879 N N . VAL A 1 112 ? -16.334 -4.126 -3.587 1.00 86.94 112 VAL A N 1
ATOM 880 C CA . VAL A 1 112 ? -15.178 -4.928 -4.034 1.00 86.94 112 VAL A CA 1
ATOM 881 C C . VAL A 1 112 ? -15.065 -4.909 -5.556 1.00 86.94 112 VAL A C 1
ATOM 883 O O . VAL A 1 112 ? -13.981 -4.660 -6.077 1.00 86.94 112 VAL A O 1
ATOM 886 N N . PHE A 1 113 ? -16.161 -5.151 -6.282 1.00 87.81 113 PHE A N 1
ATOM 887 C CA . PHE A 1 113 ? -16.140 -5.157 -7.747 1.00 87.81 113 PHE A CA 1
ATOM 888 C C . PHE A 1 113 ? -15.752 -3.795 -8.326 1.00 87.81 113 PHE A C 1
ATOM 890 O O . PHE A 1 113 ? -14.947 -3.752 -9.252 1.00 87.81 113 PHE A O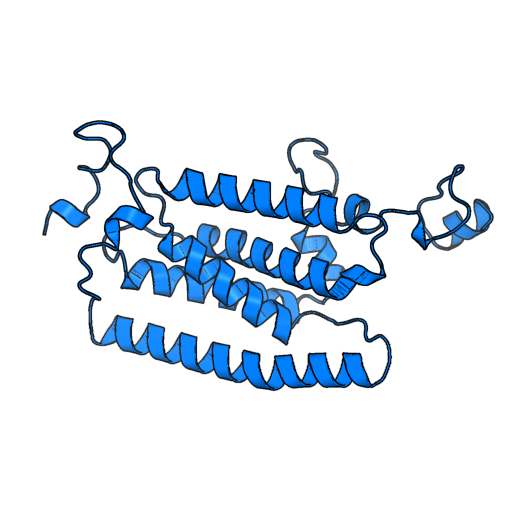 1
ATOM 897 N N . LYS A 1 114 ? -16.264 -2.690 -7.771 1.00 83.25 114 LYS A N 1
ATOM 898 C CA . LYS A 1 114 ? -15.892 -1.332 -8.201 1.00 83.25 114 LYS A CA 1
ATOM 899 C C . LYS A 1 114 ? -14.405 -1.049 -7.964 1.00 83.25 114 LYS A C 1
ATOM 901 O O . LYS A 1 114 ? -13.716 -0.646 -8.896 1.00 83.25 114 LYS A O 1
ATOM 906 N N . LEU A 1 115 ? -13.908 -1.292 -6.747 1.00 84.31 115 LEU A N 1
ATOM 907 C CA . LEU A 1 115 ? -12.499 -1.083 -6.385 1.00 84.31 115 LEU A CA 1
ATOM 908 C C . LEU A 1 115 ? -11.563 -1.961 -7.220 1.00 84.31 115 LEU A C 1
ATOM 910 O O . LEU A 1 115 ? -10.567 -1.479 -7.749 1.00 84.31 115 LEU A O 1
ATOM 914 N N . THR A 1 116 ? -11.921 -3.232 -7.404 1.00 88.31 116 THR A N 1
ATOM 915 C CA . THR A 1 116 ? -11.158 -4.173 -8.236 1.00 88.31 116 THR A CA 1
ATOM 916 C C . THR A 1 116 ? -11.143 -3.731 -9.691 1.00 88.31 116 THR A C 1
ATOM 918 O O . THR A 1 116 ? -10.089 -3.741 -10.313 1.00 88.31 116 THR A O 1
ATOM 921 N N . PHE A 1 117 ? -12.277 -3.288 -10.236 1.00 88.19 117 PHE A N 1
ATOM 922 C CA . PHE A 1 117 ? -12.335 -2.771 -11.600 1.00 88.19 117 PHE A CA 1
ATOM 923 C C . PHE A 1 117 ? -11.419 -1.553 -11.786 1.00 88.19 117 PHE A C 1
ATOM 925 O O . PHE A 1 117 ? -10.651 -1.511 -12.742 1.00 88.19 117 PHE A O 1
ATOM 932 N N . ILE A 1 118 ? -11.436 -0.601 -10.846 1.00 83.31 118 ILE A N 1
ATOM 933 C CA . ILE A 1 118 ? -10.554 0.577 -10.882 1.00 83.31 118 ILE A CA 1
ATOM 934 C C . ILE A 1 118 ? -9.079 0.162 -10.800 1.00 83.31 118 ILE A C 1
ATOM 936 O O . ILE A 1 118 ? -8.268 0.663 -11.578 1.00 83.31 118 ILE A O 1
ATOM 940 N N . ALA A 1 119 ? -8.734 -0.762 -9.899 1.00 85.31 119 ALA A N 1
ATOM 941 C CA . ALA A 1 119 ? -7.371 -1.267 -9.752 1.00 85.31 119 ALA A CA 1
ATOM 942 C C . ALA A 1 119 ? -6.883 -1.991 -11.017 1.00 85.31 119 ALA A C 1
ATOM 944 O O . ALA A 1 119 ? -5.764 -1.756 -11.460 1.00 85.31 119 ALA A O 1
ATOM 945 N N . LEU A 1 120 ? -7.731 -2.816 -11.640 1.00 89.50 120 LEU A N 1
ATOM 946 C CA . LEU A 1 120 ? -7.402 -3.525 -12.879 1.00 89.50 120 LEU A CA 1
ATOM 947 C C . LEU A 1 120 ? -7.215 -2.573 -14.057 1.00 89.50 120 LEU A C 1
ATOM 949 O O . LEU A 1 120 ? -6.284 -2.752 -14.831 1.00 89.50 120 LEU A O 1
ATOM 953 N N . VAL A 1 121 ? -8.070 -1.557 -14.190 1.00 86.88 121 VAL A N 1
ATOM 954 C CA . VAL A 1 121 ? -7.916 -0.532 -15.231 1.00 86.88 121 VAL A CA 1
ATOM 955 C C . VAL A 1 121 ? -6.613 0.241 -15.027 1.00 86.88 121 VAL A C 1
ATOM 957 O O . VAL A 1 121 ? -5.875 0.449 -15.985 1.00 86.88 121 VAL A O 1
ATOM 960 N N . ALA A 1 122 ? -6.294 0.623 -13.788 1.00 83.31 122 ALA A N 1
ATOM 961 C CA . ALA A 1 122 ? -5.046 1.313 -13.474 1.00 83.31 122 ALA A CA 1
ATOM 962 C C . ALA A 1 122 ? -3.804 0.450 -13.763 1.00 83.31 122 ALA A C 1
ATOM 964 O O . ALA A 1 122 ? -2.851 0.930 -14.369 1.00 83.31 122 ALA A O 1
ATOM 965 N N . PHE A 1 123 ? -3.850 -0.837 -13.414 1.00 85.56 123 PHE A N 1
ATOM 966 C CA . PHE A 1 123 ? -2.784 -1.789 -13.725 1.00 85.56 123 PHE A CA 1
ATOM 967 C C . PHE A 1 123 ? -2.663 -2.060 -15.233 1.00 85.56 123 PHE A C 1
ATOM 969 O O . PHE A 1 123 ? -1.562 -2.168 -15.762 1.00 85.56 123 PHE A O 1
ATOM 976 N N . ALA A 1 124 ? -3.787 -2.107 -15.956 1.00 87.56 124 ALA A N 1
ATOM 977 C CA . AL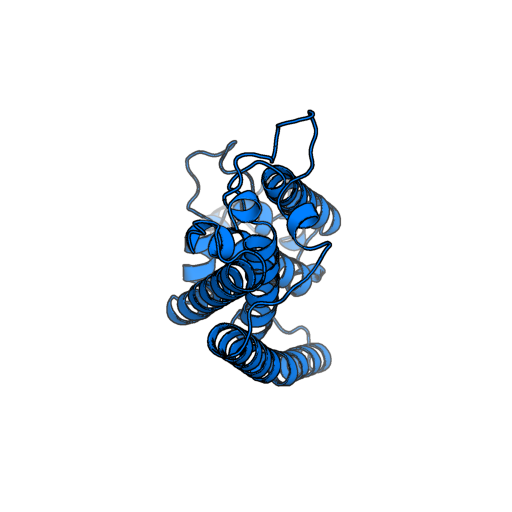A A 1 124 ? -3.794 -2.278 -17.406 1.00 87.56 124 ALA A CA 1
ATOM 978 C C . ALA A 1 124 ? -3.146 -1.091 -18.132 1.00 87.56 124 ALA A C 1
ATOM 980 O O . ALA A 1 124 ? -2.427 -1.293 -19.108 1.00 87.56 124 ALA A O 1
ATOM 981 N N . PHE A 1 125 ? -3.348 0.136 -17.638 1.00 84.06 125 PHE A N 1
ATOM 982 C CA . PHE A 1 125 ? -2.612 1.296 -18.141 1.00 84.06 125 PHE A CA 1
ATOM 983 C C . PHE A 1 125 ? -1.107 1.157 -17.930 1.00 84.06 125 PHE A C 1
ATOM 985 O O . PHE A 1 125 ? -0.348 1.652 -18.751 1.00 84.06 125 PHE A O 1
ATOM 992 N N . GLY A 1 126 ? -0.663 0.444 -16.899 1.00 80.25 126 GLY A N 1
ATOM 993 C CA . GLY A 1 126 ? 0.754 0.191 -16.677 1.00 80.25 126 GLY A CA 1
ATOM 994 C C . GLY A 1 126 ? 1.414 -0.787 -17.652 1.00 80.25 126 GLY A C 1
ATOM 995 O O . GLY A 1 126 ? 2.601 -1.016 -17.502 1.00 80.25 126 GLY A O 1
ATOM 996 N N . PHE A 1 127 ? 0.690 -1.337 -18.640 1.00 83.81 127 PHE A N 1
ATOM 997 C CA . PHE A 1 127 ? 1.289 -2.024 -19.799 1.00 83.81 127 PHE A CA 1
ATOM 998 C C . PHE A 1 127 ? 1.657 -1.074 -20.951 1.00 83.81 127 PHE A C 1
ATOM 1000 O O . PHE A 1 127 ? 2.124 -1.525 -22.000 1.00 83.81 127 PHE A O 1
ATOM 1007 N N . LEU A 1 128 ? 1.371 0.224 -20.807 1.00 81.00 128 LEU A N 1
ATOM 1008 C CA . LEU A 1 128 ? 1.794 1.252 -21.752 1.00 81.00 128 LEU A CA 1
ATOM 1009 C C . LEU A 1 128 ? 3.267 1.620 -21.522 1.00 81.00 128 LEU A C 1
ATOM 1011 O O . LEU A 1 128 ? 3.753 1.529 -20.393 1.00 81.00 128 LEU A O 1
ATOM 1015 N N . PRO A 1 129 ? 3.968 2.110 -22.560 1.00 76.19 129 PRO A N 1
ATOM 1016 C CA . PRO A 1 129 ? 5.345 2.563 -22.419 1.00 76.19 129 PRO A CA 1
ATOM 1017 C C . PRO A 1 129 ? 5.474 3.646 -21.340 1.00 76.19 129 PRO A C 1
ATOM 1019 O O . PRO A 1 129 ? 4.572 4.467 -21.147 1.00 76.19 129 PRO A O 1
ATOM 1022 N N . TYR A 1 130 ? 6.622 3.647 -20.656 1.00 73.25 130 TYR A N 1
ATOM 1023 C CA . TYR A 1 130 ? 6.976 4.557 -19.556 1.00 73.25 130 TYR A CA 1
ATOM 1024 C C . TYR A 1 130 ? 6.161 4.422 -18.260 1.00 73.25 130 TYR A C 1
ATOM 1026 O O . TYR A 1 130 ? 6.463 5.127 -17.295 1.00 73.25 130 TYR A O 1
ATOM 1034 N N . LEU A 1 131 ? 5.153 3.547 -18.205 1.00 79.31 131 LEU A N 1
ATOM 1035 C CA . LEU A 1 131 ? 4.443 3.235 -16.969 1.00 79.31 131 LEU A CA 1
ATOM 1036 C C . LEU A 1 131 ? 4.998 1.951 -16.350 1.00 79.31 131 LEU A C 1
ATOM 1038 O O . LEU A 1 131 ? 5.254 0.966 -17.033 1.00 79.31 131 LEU A O 1
ATOM 1042 N N . ASP A 1 132 ? 5.208 1.997 -15.037 1.00 84.88 132 ASP A N 1
ATOM 1043 C CA . ASP A 1 132 ? 5.909 0.952 -14.300 1.00 84.88 132 ASP A CA 1
ATOM 1044 C C . ASP A 1 132 ? 4.951 0.198 -13.365 1.00 84.88 132 ASP A C 1
ATOM 1046 O O . ASP A 1 132 ? 4.563 0.668 -12.288 1.00 84.88 132 ASP A O 1
ATOM 1050 N N . ASN A 1 133 ? 4.583 -1.010 -13.782 1.00 88.75 133 ASN A N 1
ATOM 1051 C CA . ASN A 1 133 ? 3.746 -1.919 -13.016 1.00 88.75 133 ASN A CA 1
ATOM 1052 C C . ASN A 1 133 ? 4.463 -2.520 -11.804 1.00 88.75 133 ASN A C 1
ATOM 1054 O O . ASN A 1 133 ? 3.785 -2.889 -10.840 1.00 88.75 133 ASN A O 1
ATOM 1058 N N . TRP A 1 134 ? 5.800 -2.565 -11.778 1.00 88.75 134 TRP A N 1
ATOM 1059 C CA . TRP A 1 134 ? 6.540 -2.912 -10.563 1.00 88.75 134 TRP A CA 1
ATOM 1060 C C . TRP A 1 134 ? 6.346 -1.856 -9.484 1.00 88.75 134 TRP A C 1
ATOM 1062 O O . TRP A 1 134 ? 6.077 -2.205 -8.331 1.00 88.75 134 TRP A O 1
ATOM 1072 N N . SER A 1 135 ? 6.379 -0.574 -9.855 1.00 89.88 135 SER A N 1
ATOM 1073 C CA . SER A 1 135 ? 6.042 0.522 -8.942 1.00 89.88 135 SER A CA 1
ATOM 1074 C C . SER A 1 135 ? 4.605 0.438 -8.421 1.00 89.88 135 SER A C 1
ATOM 1076 O O . SER A 1 135 ? 4.374 0.633 -7.224 1.00 89.88 135 SER A O 1
ATOM 1078 N N . HIS A 1 136 ? 3.636 0.108 -9.281 1.00 89.12 136 HIS A N 1
ATOM 1079 C CA . HIS A 1 136 ? 2.244 -0.102 -8.865 1.00 89.12 136 HIS A CA 1
ATOM 1080 C C . HIS A 1 136 ? 2.101 -1.283 -7.897 1.00 89.12 136 HIS A C 1
ATOM 1082 O O . HIS A 1 136 ? 1.432 -1.164 -6.868 1.00 89.12 136 HIS A O 1
ATOM 1088 N N . LEU A 1 137 ? 2.752 -2.412 -8.190 1.00 91.81 137 LEU A N 1
ATOM 1089 C CA . LEU A 1 137 ? 2.688 -3.620 -7.371 1.00 91.81 137 LEU A CA 1
ATOM 1090 C C . LEU A 1 137 ? 3.324 -3.407 -5.991 1.00 91.81 137 LEU A C 1
ATOM 1092 O O . LEU A 1 137 ? 2.738 -3.790 -4.972 1.00 91.81 137 LEU A O 1
ATOM 1096 N N . GLY A 1 138 ? 4.496 -2.770 -5.938 1.00 93.00 138 GLY A N 1
ATOM 1097 C CA . GLY A 1 138 ? 5.144 -2.422 -4.676 1.00 93.00 138 GLY A CA 1
ATOM 1098 C C . GLY A 1 138 ? 4.334 -1.407 -3.884 1.00 93.00 138 GLY A C 1
ATOM 1099 O O . GLY A 1 138 ? 4.085 -1.619 -2.696 1.00 93.00 138 GLY A O 1
ATOM 1100 N N . GLY A 1 139 ? 3.830 -0.364 -4.548 1.00 93.19 139 GLY A N 1
ATOM 1101 C CA . GLY A 1 139 ? 2.955 0.636 -3.943 1.00 93.19 139 GLY A CA 1
ATOM 1102 C C . GLY A 1 139 ? 1.722 0.006 -3.303 1.00 93.19 139 GLY A C 1
ATOM 1103 O O . GLY A 1 139 ? 1.470 0.213 -2.116 1.00 93.19 139 GLY A O 1
ATOM 1104 N N . PHE A 1 140 ? 1.010 -0.849 -4.043 1.00 93.44 140 PHE A N 1
ATOM 1105 C CA . PHE A 1 140 ? -0.151 -1.592 -3.549 1.00 93.44 140 PHE A CA 1
ATOM 1106 C C . PHE A 1 140 ? 0.201 -2.495 -2.358 1.00 93.44 140 PHE A C 1
ATOM 1108 O O . PHE A 1 140 ? -0.493 -2.480 -1.341 1.00 93.44 140 PHE A O 1
ATOM 1115 N N . THR A 1 141 ? 1.303 -3.245 -2.444 1.00 95.31 141 THR A N 1
ATOM 1116 C CA . THR A 1 141 ? 1.735 -4.177 -1.389 1.00 95.31 141 THR A CA 1
ATOM 1117 C C . THR A 1 141 ? 2.078 -3.441 -0.093 1.00 95.31 141 THR A C 1
ATOM 1119 O O . THR A 1 141 ? 1.549 -3.772 0.973 1.00 95.31 141 THR A O 1
ATOM 1122 N N . PHE A 1 142 ? 2.914 -2.402 -0.165 1.00 95.81 142 PHE A N 1
ATOM 1123 C CA . PHE A 1 142 ? 3.247 -1.577 0.997 1.00 95.81 142 PHE A CA 1
ATOM 1124 C C . PHE A 1 142 ? 2.044 -0.769 1.492 1.00 95.81 142 PHE A C 1
ATOM 1126 O O . PHE A 1 142 ? 1.903 -0.575 2.700 1.00 95.81 142 PHE A O 1
ATOM 1133 N N . GLY A 1 143 ? 1.144 -0.354 0.601 1.00 94.25 143 GLY A N 1
ATOM 1134 C CA . GLY A 1 143 ? -0.128 0.285 0.934 1.00 94.25 143 GLY A CA 1
ATOM 1135 C C . GLY A 1 143 ? -1.042 -0.614 1.767 1.00 94.25 143 GLY A C 1
ATOM 1136 O O . GLY A 1 143 ? -1.515 -0.191 2.821 1.00 94.25 143 GLY A O 1
ATOM 1137 N N . VAL A 1 144 ? -1.227 -1.878 1.372 1.00 95.19 144 VAL A N 1
ATOM 1138 C CA . VAL A 1 144 ? -2.000 -2.872 2.141 1.00 95.19 144 VAL A CA 1
ATOM 1139 C C . VAL A 1 144 ? -1.359 -3.129 3.505 1.00 95.19 144 VAL A C 1
ATOM 1141 O O . VAL A 1 144 ? -2.034 -3.043 4.532 1.00 95.19 144 VAL A O 1
ATOM 1144 N N . LEU A 1 145 ? -0.053 -3.411 3.543 1.00 96.56 145 LEU A N 1
ATOM 1145 C CA . LEU A 1 145 ? 0.645 -3.723 4.793 1.00 96.56 145 LEU A CA 1
ATOM 1146 C C . LEU A 1 145 ? 0.618 -2.545 5.774 1.00 96.56 145 LEU A C 1
ATOM 1148 O O . LEU A 1 145 ? 0.279 -2.726 6.944 1.00 96.56 145 LEU A O 1
ATOM 1152 N N . SER A 1 146 ? 0.943 -1.338 5.307 1.00 95.00 146 SER A N 1
ATOM 1153 C CA . SER A 1 146 ? 0.927 -0.131 6.141 1.00 95.00 146 SER A CA 1
ATOM 1154 C C . SER A 1 146 ? -0.485 0.213 6.612 1.00 95.00 146 SER A C 1
ATOM 1156 O O . SER A 1 146 ? -0.670 0.561 7.776 1.00 95.00 146 SER A O 1
ATOM 1158 N N . SER A 1 147 ? -1.503 0.017 5.775 1.00 93.31 147 SER A N 1
ATOM 1159 C CA . SER A 1 147 ? -2.899 0.243 6.158 1.00 93.31 147 SER A CA 1
ATOM 1160 C C . SER A 1 147 ? -3.378 -0.732 7.235 1.00 93.31 147 SER A C 1
ATOM 1162 O O . SER A 1 147 ? -4.071 -0.316 8.159 1.00 93.31 147 SER A O 1
ATOM 1164 N N . ILE A 1 148 ? -2.963 -2.005 7.196 1.00 94.44 148 ILE A N 1
ATOM 1165 C CA . ILE A 1 148 ? -3.259 -2.972 8.273 1.00 94.44 148 ILE A CA 1
ATOM 1166 C C . ILE A 1 148 ? -2.648 -2.525 9.611 1.00 94.44 148 ILE A C 1
ATOM 1168 O O . ILE A 1 148 ? -3.243 -2.749 10.665 1.00 94.44 148 ILE A O 1
ATOM 1172 N N . VAL A 1 149 ? -1.470 -1.898 9.574 1.00 94.88 149 VAL A N 1
ATOM 1173 C CA . VAL A 1 149 ? -0.731 -1.464 10.767 1.00 94.88 149 VAL A CA 1
ATOM 1174 C C . VAL A 1 149 ? -1.269 -0.153 11.341 1.00 94.88 149 VAL A C 1
ATOM 1176 O O . VAL A 1 149 ? -1.431 -0.039 12.557 1.00 94.88 149 VAL A O 1
ATOM 1179 N N . PHE A 1 150 ? -1.518 0.844 10.490 1.00 93.25 150 PHE A N 1
ATOM 1180 C CA . PHE A 1 150 ? -1.764 2.220 10.921 1.00 93.25 150 PHE A CA 1
ATOM 1181 C C . PHE A 1 150 ? -3.237 2.645 10.871 1.00 93.25 150 PHE A C 1
ATOM 1183 O O . PHE A 1 150 ? -3.588 3.602 11.563 1.00 93.25 150 PHE A O 1
ATOM 1190 N N . LEU A 1 151 ? -4.126 1.982 10.120 1.00 88.88 151 LEU A N 1
ATOM 1191 C CA . LEU A 1 151 ? -5.531 2.407 10.097 1.00 88.88 151 LEU A CA 1
ATOM 1192 C C . LEU A 1 151 ? -6.222 2.181 11.454 1.00 88.88 151 LEU A C 1
ATOM 1194 O O . LEU A 1 151 ? -5.988 1.170 12.125 1.00 88.88 151 LEU A O 1
ATOM 1198 N N . PRO A 1 152 ? -7.100 3.110 11.883 1.00 83.19 152 PRO A N 1
ATOM 1199 C CA . PRO A 1 152 ? -7.962 2.877 13.033 1.00 83.19 152 PRO A CA 1
ATOM 1200 C C . PRO A 1 152 ? -8.930 1.728 12.733 1.00 83.19 152 PRO A C 1
ATOM 1202 O O . PRO A 1 152 ? -9.630 1.743 11.726 1.00 83.19 152 PRO A O 1
ATOM 1205 N N . TYR A 1 153 ? -9.011 0.749 13.631 1.00 79.75 153 TYR A N 1
ATOM 1206 C CA . TYR A 1 153 ? -9.871 -0.414 13.445 1.00 79.75 153 TYR A CA 1
ATOM 1207 C C . TYR A 1 153 ? -11.056 -0.414 14.421 1.00 79.75 153 TYR A C 1
ATOM 1209 O O . TYR A 1 153 ? -10.906 -0.215 15.627 1.00 79.75 153 TYR A O 1
ATOM 1217 N N . ILE A 1 154 ? -12.248 -0.708 13.901 1.00 78.06 154 ILE A N 1
ATOM 1218 C CA . ILE A 1 154 ? -13.462 -0.947 14.694 1.00 78.06 154 ILE A CA 1
ATOM 1219 C C . ILE A 1 154 ? -13.478 -2.431 15.066 1.00 78.06 154 ILE A C 1
ATOM 1221 O O . ILE A 1 154 ? -13.515 -3.276 14.177 1.00 78.06 154 ILE A O 1
ATOM 1225 N N . THR A 1 155 ? -13.384 -2.789 16.349 1.00 82.50 155 THR A N 1
ATOM 1226 C CA . THR A 1 155 ? -13.349 -4.202 16.780 1.00 82.50 155 THR A CA 1
ATOM 1227 C C . THR A 1 155 ? -14.721 -4.718 17.186 1.00 82.50 155 THR A C 1
ATOM 1229 O O . THR A 1 155 ? -15.333 -4.168 18.103 1.00 82.50 155 THR A O 1
ATOM 1232 N N . PHE A 1 156 ? -15.150 -5.837 16.606 1.00 81.25 156 PHE A N 1
ATOM 1233 C CA . PHE A 1 156 ? -16.380 -6.521 17.008 1.00 81.25 156 PHE A CA 1
ATOM 1234 C C . PHE A 1 156 ? -16.056 -7.677 17.963 1.00 81.25 156 PHE A C 1
ATOM 1236 O O . PHE A 1 156 ? -15.853 -8.824 17.566 1.00 81.25 156 PHE A O 1
ATOM 1243 N N . GLY A 1 157 ? -15.965 -7.360 19.255 1.00 87.25 157 GLY A N 1
ATOM 1244 C CA . GLY A 1 157 ? -15.662 -8.336 20.304 1.00 87.25 157 GLY A CA 1
ATOM 1245 C C . GLY A 1 157 ? -14.174 -8.6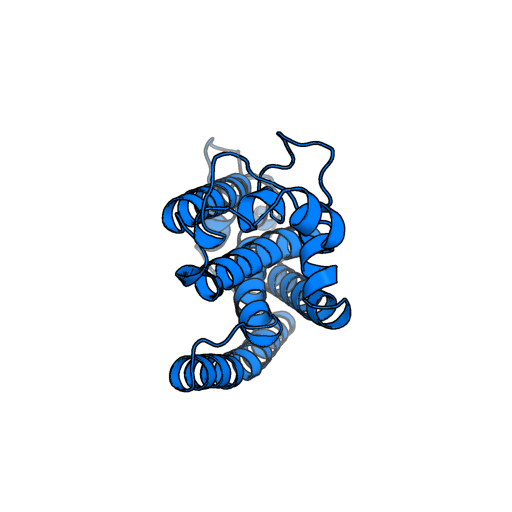84 20.448 1.00 87.25 157 GLY A C 1
ATOM 1246 O O . GLY A 1 157 ? -13.298 -8.159 19.760 1.00 87.25 157 GLY A O 1
ATOM 1247 N N . LYS A 1 158 ? -13.875 -9.576 21.403 1.00 90.75 158 LYS A N 1
ATOM 1248 C CA . LYS A 1 158 ? -12.494 -9.894 21.822 1.00 90.75 158 LYS A CA 1
ATOM 1249 C C . LYS A 1 158 ? -11.698 -10.659 20.758 1.00 90.75 158 LYS A C 1
ATOM 1251 O O . LYS A 1 158 ? -10.506 -10.415 20.608 1.00 90.75 158 LYS A O 1
ATOM 1256 N N . TRP A 1 159 ? -12.352 -11.553 20.014 1.00 90.06 159 TRP A N 1
ATOM 1257 C CA . TRP A 1 159 ? -11.711 -12.353 18.965 1.00 90.06 159 TRP A CA 1
ATOM 1258 C C . TRP A 1 159 ? -11.258 -11.506 17.775 1.00 90.06 159 TRP A C 1
ATOM 1260 O O . TRP A 1 159 ? -10.129 -11.653 17.315 1.00 90.06 159 TRP A O 1
ATOM 1270 N N . ASP A 1 160 ? -12.096 -10.576 17.313 1.00 87.62 160 ASP A N 1
ATOM 1271 C CA . ASP A 1 160 ? -11.741 -9.672 16.217 1.00 87.62 160 ASP A CA 1
ATOM 1272 C C . ASP A 1 160 ? -10.622 -8.700 16.629 1.00 87.62 160 ASP A C 1
ATOM 1274 O O . ASP A 1 160 ? -9.684 -8.468 15.865 1.00 87.62 160 ASP A O 1
ATOM 1278 N N . ALA A 1 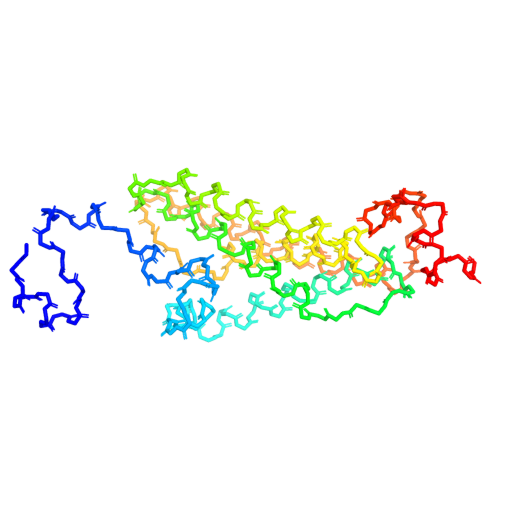161 ? -10.649 -8.216 17.877 1.00 88.69 161 ALA A N 1
ATOM 1279 C CA . ALA A 1 161 ? -9.564 -7.418 18.445 1.00 88.69 161 ALA A CA 1
ATOM 1280 C C . ALA A 1 161 ? -8.235 -8.191 18.516 1.00 88.69 161 ALA A C 1
ATOM 1282 O O . ALA A 1 161 ? -7.189 -7.646 18.160 1.00 88.69 161 ALA A O 1
ATOM 1283 N N . ALA A 1 162 ? -8.268 -9.458 18.945 1.00 93.25 162 ALA A N 1
ATOM 1284 C CA . ALA A 1 162 ? -7.087 -10.316 18.985 1.00 93.25 162 ALA A CA 1
ATOM 1285 C C . ALA A 1 162 ? -6.537 -10.568 17.575 1.00 93.25 162 ALA A C 1
ATOM 1287 O O . ALA A 1 162 ? -5.353 -10.346 17.347 1.00 93.25 162 ALA A O 1
ATOM 1288 N N . ARG A 1 163 ? -7.398 -10.924 16.610 1.00 91.56 163 ARG A N 1
ATOM 1289 C CA . ARG A 1 163 ? -7.012 -11.134 15.205 1.00 91.56 163 ARG A CA 1
ATOM 1290 C C . ARG A 1 163 ? -6.328 -9.900 14.614 1.00 91.56 163 ARG A C 1
ATOM 1292 O O . ARG A 1 163 ? -5.254 -10.021 14.037 1.00 91.56 163 ARG A O 1
ATOM 1299 N N . LYS A 1 164 ? -6.922 -8.714 14.784 1.00 90.56 164 LYS A N 1
ATOM 1300 C CA . LYS A 1 164 ? -6.365 -7.438 14.297 1.00 90.56 164 LYS A CA 1
ATOM 1301 C C . LYS A 1 164 ? -5.023 -7.117 14.952 1.00 90.56 164 LYS A C 1
ATOM 1303 O O . LYS A 1 164 ? -4.074 -6.762 14.264 1.00 90.56 164 LYS A O 1
ATOM 1308 N N . ARG A 1 165 ? -4.902 -7.332 16.265 1.00 93.12 165 ARG A N 1
ATOM 1309 C CA . ARG A 1 165 ? -3.633 -7.165 16.984 1.00 93.12 165 ARG A CA 1
ATOM 1310 C C . ARG A 1 165 ? -2.558 -8.133 16.484 1.00 93.12 165 ARG A C 1
ATOM 1312 O O . ARG A 1 165 ? -1.422 -7.715 16.291 1.00 93.12 165 ARG A O 1
ATOM 1319 N N . THR A 1 166 ? -2.909 -9.394 16.237 1.00 94.38 166 THR A N 1
ATOM 1320 C CA . THR A 1 166 ? -1.994 -10.382 15.652 1.00 94.38 166 THR A CA 1
ATOM 1321 C C . THR A 1 166 ? -1.545 -9.966 14.252 1.00 94.38 166 THR A C 1
ATOM 1323 O O . THR A 1 166 ? -0.355 -10.036 13.968 1.00 94.38 166 THR A O 1
ATOM 1326 N N . LEU A 1 167 ? -2.454 -9.469 13.406 1.00 94.38 167 LEU A N 1
ATOM 1327 C CA . LEU A 1 167 ? -2.098 -8.950 12.081 1.00 94.38 167 LEU A CA 1
ATOM 1328 C C . LEU A 1 167 ? -1.103 -7.787 12.170 1.00 94.38 167 LEU A C 1
ATOM 1330 O O . LEU A 1 167 ? -0.122 -7.790 11.439 1.00 94.38 167 LEU A O 1
ATOM 1334 N N . ILE A 1 168 ? -1.278 -6.851 13.108 1.00 94.56 168 ILE A N 1
ATOM 1335 C CA . ILE A 1 168 ? -0.321 -5.750 13.322 1.00 94.56 168 ILE A CA 1
ATOM 1336 C C . ILE A 1 168 ? 1.061 -6.287 13.715 1.00 94.56 168 ILE A C 1
ATOM 1338 O O . ILE A 1 168 ? 2.065 -5.866 13.143 1.00 94.56 168 ILE A O 1
ATOM 1342 N N . PHE A 1 169 ? 1.123 -7.244 14.647 1.00 95.75 169 PHE A N 1
ATOM 1343 C CA . PHE A 1 169 ? 2.389 -7.853 15.073 1.00 95.75 169 PHE A CA 1
ATOM 1344 C C . PHE A 1 169 ? 3.108 -8.628 13.963 1.00 95.75 169 PHE A C 1
ATOM 1346 O O . PHE A 1 169 ? 4.313 -8.826 14.068 1.00 95.75 169 PHE A O 1
ATOM 1353 N N . ILE A 1 170 ? 2.401 -9.045 12.909 1.00 96.00 170 ILE A N 1
ATOM 1354 C CA . ILE A 1 170 ? 2.981 -9.721 11.742 1.00 96.00 170 ILE A CA 1
ATOM 1355 C C . ILE A 1 170 ? 3.362 -8.704 10.657 1.00 96.00 170 ILE A C 1
ATOM 1357 O O . ILE A 1 170 ? 4.480 -8.720 10.147 1.00 96.00 170 ILE A O 1
ATOM 1361 N N . CYS A 1 171 ? 2.452 -7.794 10.307 1.00 96.81 171 CYS A N 1
ATOM 1362 C CA . CYS A 1 171 ? 2.649 -6.846 9.215 1.00 96.81 171 CYS A CA 1
ATOM 1363 C C . CYS A 1 171 ? 3.701 -5.784 9.543 1.00 96.81 171 CYS A C 1
ATOM 1365 O O . CYS A 1 171 ? 4.463 -5.416 8.657 1.00 96.81 171 CYS A O 1
ATOM 1367 N N . LEU A 1 172 ? 3.794 -5.320 10.794 1.00 96.00 172 LEU A N 1
ATOM 1368 C CA . LEU A 1 172 ? 4.786 -4.316 11.188 1.00 96.00 172 LEU A CA 1
ATOM 1369 C C . LEU A 1 172 ? 6.237 -4.789 10.949 1.00 96.00 172 LEU A C 1
ATOM 1371 O O . LEU A 1 172 ? 6.954 -4.099 10.223 1.00 96.00 172 LEU A O 1
ATOM 1375 N N . PRO A 1 173 ? 6.694 -5.945 11.479 1.00 97.25 173 PRO A N 1
ATOM 1376 C CA . PRO A 1 173 ? 8.019 -6.458 11.139 1.00 97.25 173 PRO A CA 1
ATOM 1377 C C . PRO A 1 173 ? 8.121 -6.843 9.659 1.00 97.25 173 PRO A C 1
ATOM 1379 O O . PRO A 1 173 ? 9.181 -6.657 9.074 1.00 97.25 173 PRO A O 1
ATOM 1382 N N . GLY A 1 174 ? 7.032 -7.302 9.030 1.00 97.00 174 GLY A N 1
ATOM 1383 C CA . GLY A 1 174 ? 6.996 -7.578 7.591 1.00 97.00 174 GLY A CA 1
ATOM 1384 C C . GLY A 1 174 ? 7.360 -6.362 6.731 1.00 97.00 174 GLY A C 1
ATOM 1385 O O . GLY A 1 174 ? 8.180 -6.489 5.828 1.00 97.00 174 GLY A O 1
ATOM 1386 N N . ILE A 1 175 ? 6.828 -5.175 7.047 1.00 97.00 175 ILE A N 1
ATOM 1387 C CA . ILE A 1 175 ? 7.179 -3.918 6.361 1.00 97.00 175 ILE A CA 1
ATOM 1388 C C . ILE A 1 175 ? 8.665 -3.613 6.528 1.00 97.00 175 ILE A C 1
ATOM 1390 O O . ILE A 1 175 ? 9.327 -3.276 5.551 1.00 97.00 175 ILE A O 1
ATOM 1394 N N . VAL A 1 176 ? 9.190 -3.731 7.753 1.00 97.06 176 VAL A N 1
ATOM 1395 C CA . VAL A 1 176 ? 10.604 -3.448 8.035 1.00 97.06 176 VAL A CA 1
ATOM 1396 C C . VAL A 1 176 ? 11.499 -4.404 7.253 1.00 97.06 176 VAL A C 1
ATOM 1398 O O . VAL A 1 176 ? 12.396 -3.944 6.556 1.00 97.06 176 VAL A O 1
ATOM 1401 N N . VAL A 1 177 ? 11.219 -5.709 7.301 1.00 97.12 177 VAL A N 1
ATOM 1402 C CA . VAL A 1 177 ? 11.984 -6.729 6.573 1.00 97.12 177 VAL A CA 1
ATOM 1403 C C . VAL A 1 177 ? 11.942 -6.465 5.071 1.00 97.12 177 VAL A C 1
ATOM 1405 O O . VAL A 1 177 ? 12.999 -6.357 4.457 1.00 97.12 177 VAL A O 1
ATOM 1408 N N . LEU A 1 178 ? 10.757 -6.282 4.483 1.00 96.06 178 LEU A N 1
ATOM 1409 C CA . LEU A 1 178 ? 10.622 -6.006 3.049 1.00 96.06 178 LEU A CA 1
ATOM 1410 C C . LEU A 1 178 ? 11.369 -4.734 2.642 1.00 96.06 178 LEU A C 1
ATOM 1412 O O . LEU A 1 178 ? 12.104 -4.755 1.661 1.00 96.06 178 LEU A O 1
ATOM 1416 N N . MET A 1 179 ? 11.240 -3.653 3.416 1.00 95.38 179 MET A N 1
ATOM 1417 C CA . MET A 1 179 ? 11.946 -2.401 3.145 1.00 95.38 179 MET A CA 1
ATOM 1418 C C . MET A 1 179 ? 13.467 -2.589 3.221 1.00 95.38 179 MET A C 1
ATOM 1420 O O . MET A 1 179 ? 14.186 -2.136 2.336 1.00 95.38 179 MET A O 1
ATOM 1424 N N . THR A 1 180 ? 13.971 -3.297 4.239 1.00 95.25 180 THR A N 1
ATOM 1425 C CA . THR A 1 180 ? 15.412 -3.574 4.370 1.00 95.25 180 THR A CA 1
ATOM 1426 C C . THR A 1 180 ? 15.944 -4.462 3.253 1.00 95.25 180 THR A C 1
ATOM 1428 O O . THR A 1 180 ? 17.026 -4.190 2.744 1.00 95.25 180 THR A O 1
ATOM 1431 N N . VAL A 1 181 ? 15.184 -5.479 2.834 1.00 94.44 181 VAL A N 1
ATOM 1432 C CA . VAL A 1 181 ? 15.569 -6.374 1.737 1.00 94.44 181 VAL A CA 1
ATOM 1433 C C . VAL A 1 181 ? 15.616 -5.602 0.423 1.00 94.44 181 VAL A C 1
ATOM 1435 O O . VAL A 1 181 ? 16.636 -5.647 -0.255 1.00 94.44 181 VAL A O 1
ATOM 1438 N N . LEU A 1 182 ? 14.574 -4.832 0.095 1.00 93.62 182 LEU A N 1
ATOM 1439 C CA . LEU A 1 182 ? 14.543 -4.027 -1.130 1.00 93.62 182 LEU A CA 1
ATOM 1440 C C . LEU A 1 182 ? 15.667 -2.991 -1.171 1.00 93.62 182 LEU A C 1
ATOM 1442 O O . LEU A 1 182 ? 16.313 -2.850 -2.202 1.00 93.62 182 LEU A O 1
ATOM 1446 N N . LEU A 1 183 ? 15.941 -2.315 -0.051 1.00 93.75 183 LEU A N 1
ATOM 1447 C CA . LEU A 1 183 ? 17.078 -1.398 0.043 1.00 93.75 183 LEU A CA 1
ATOM 1448 C C . LEU A 1 183 ? 18.409 -2.130 -0.130 1.00 93.75 183 LEU A C 1
ATOM 1450 O O . LEU A 1 183 ? 19.272 -1.638 -0.845 1.00 93.75 183 LEU A O 1
ATOM 1454 N N . SER A 1 184 ? 18.587 -3.291 0.506 1.00 92.81 184 SER A N 1
ATOM 1455 C CA . SER A 1 184 ? 19.832 -4.052 0.370 1.00 92.81 184 SER A CA 1
ATOM 1456 C C . SER A 1 184 ? 20.068 -4.486 -1.071 1.00 92.81 184 SER A C 1
ATOM 1458 O O . SER A 1 184 ? 21.139 -4.204 -1.593 1.00 92.81 184 SER A O 1
ATOM 1460 N N . LEU A 1 185 ? 19.048 -5.047 -1.729 1.00 91.88 185 LEU A N 1
ATOM 1461 C CA . LEU A 1 185 ? 19.119 -5.440 -3.132 1.00 91.88 185 LEU A CA 1
ATOM 1462 C C . LEU A 1 185 ? 19.433 -4.226 -4.004 1.00 91.88 185 LEU A C 1
ATOM 1464 O O . LEU A 1 185 ? 20.384 -4.270 -4.763 1.00 91.88 185 LEU A O 1
ATOM 1468 N N . PHE A 1 186 ? 18.741 -3.102 -3.803 1.00 90.06 186 PHE A N 1
ATOM 1469 C CA . PHE A 1 186 ? 18.984 -1.877 -4.566 1.00 90.06 186 PHE A CA 1
ATOM 1470 C C . PHE A 1 186 ? 20.442 -1.384 -4.501 1.00 90.06 186 PHE A C 1
ATOM 1472 O O . PHE A 1 186 ? 20.941 -0.821 -5.473 1.00 90.06 186 PHE A O 1
ATOM 1479 N N . PHE A 1 187 ? 21.136 -1.581 -3.374 1.00 89.25 187 PHE A N 1
ATOM 1480 C CA . PHE A 1 187 ? 22.535 -1.169 -3.219 1.00 89.25 187 PHE A CA 1
ATOM 1481 C C . PHE A 1 187 ? 23.562 -2.240 -3.605 1.00 89.25 187 PHE A C 1
ATOM 1483 O O . PHE A 1 187 ? 24.710 -1.873 -3.862 1.00 89.25 187 PHE A O 1
ATOM 1490 N N . THR A 1 188 ? 23.207 -3.528 -3.602 1.00 87.00 188 THR A N 1
ATOM 1491 C CA . THR A 1 188 ? 24.159 -4.615 -3.886 1.00 87.00 188 THR A CA 1
ATOM 1492 C C . THR A 1 188 ? 24.041 -5.171 -5.296 1.00 87.00 188 THR A C 1
ATOM 1494 O O . THR A 1 188 ? 25.075 -5.484 -5.878 1.00 87.00 188 THR A O 1
ATOM 1497 N N . ASP A 1 189 ? 22.830 -5.272 -5.852 1.00 76.25 189 ASP A N 1
ATOM 1498 C CA . ASP A 1 189 ? 22.562 -6.033 -7.074 1.00 76.25 189 ASP A CA 1
ATOM 1499 C C . ASP A 1 189 ? 21.419 -5.425 -7.906 1.00 76.25 189 ASP A C 1
ATOM 1501 O O . ASP A 1 189 ? 20.349 -5.088 -7.399 1.00 76.25 189 ASP A O 1
ATOM 1505 N N . THR A 1 190 ? 21.586 -5.373 -9.227 1.00 70.12 190 THR A N 1
ATOM 1506 C CA . THR A 1 190 ? 20.448 -5.241 -10.146 1.00 70.12 190 THR A CA 1
ATOM 1507 C C . THR A 1 190 ? 19.841 -6.621 -10.366 1.00 70.12 190 THR A C 1
ATOM 1509 O O . THR A 1 190 ? 20.557 -7.584 -10.639 1.00 70.12 190 THR A O 1
ATOM 1512 N N . VAL A 1 191 ? 18.522 -6.754 -10.211 1.00 76.38 191 VAL A N 1
ATOM 1513 C CA . VAL A 1 191 ? 17.860 -8.052 -10.386 1.00 76.38 191 VAL A CA 1
ATOM 1514 C C . VAL A 1 191 ? 17.760 -8.373 -11.875 1.00 76.38 191 VAL A C 1
ATOM 1516 O O . VAL A 1 191 ? 16.880 -7.868 -12.569 1.00 76.38 191 VAL A O 1
ATOM 1519 N N . ASP A 1 192 ? 18.631 -9.262 -12.349 1.00 73.25 192 ASP A N 1
ATOM 1520 C CA . ASP A 1 192 ? 18.570 -9.773 -13.717 1.00 73.25 192 ASP A CA 1
ATOM 1521 C C . ASP A 1 192 ? 17.431 -10.787 -13.848 1.00 73.25 192 ASP A C 1
ATOM 1523 O O . ASP A 1 192 ? 17.472 -11.911 -13.339 1.00 73.25 192 ASP A O 1
ATOM 1527 N N . CYS A 1 193 ? 16.370 -10.370 -14.528 1.00 80.06 193 CYS A N 1
ATOM 1528 C CA . CYS A 1 193 ? 15.139 -11.129 -14.648 1.00 80.06 193 CYS A CA 1
ATOM 1529 C C . CYS A 1 193 ? 14.596 -11.033 -16.074 1.00 80.06 193 CYS A C 1
ATOM 1531 O O . CYS A 1 193 ? 14.123 -9.988 -16.513 1.00 80.06 193 CYS A O 1
ATOM 1533 N N . SER A 1 194 ? 14.603 -12.163 -16.784 1.00 79.56 194 SER A N 1
ATOM 1534 C CA . SER A 1 194 ? 14.219 -12.255 -18.200 1.00 79.56 194 SER A CA 1
ATOM 1535 C C . SER A 1 194 ? 12.730 -12.051 -18.487 1.00 79.56 194 SER A C 1
ATOM 1537 O O . SER A 1 194 ? 12.343 -11.996 -19.649 1.00 79.56 194 SER A O 1
ATOM 1539 N N . TRP A 1 195 ? 11.880 -11.993 -17.460 1.00 81.44 195 TRP A N 1
ATOM 1540 C CA . TRP A 1 195 ? 10.434 -11.813 -17.609 1.00 81.44 195 TRP A CA 1
ATOM 1541 C C . TRP A 1 195 ? 9.925 -10.486 -17.039 1.00 81.44 195 TRP A C 1
ATOM 1543 O O . TRP A 1 195 ? 8.751 -10.160 -17.208 1.00 81.44 195 TRP A O 1
ATOM 1553 N N . CYS A 1 196 ? 10.783 -9.721 -16.362 1.00 81.31 196 CYS A N 1
ATOM 1554 C CA . CYS A 1 196 ? 10.370 -8.541 -15.614 1.00 81.31 196 CYS A CA 1
ATOM 1555 C C . CYS A 1 196 ? 9.902 -7.393 -16.523 1.00 81.31 196 CYS A C 1
ATOM 1557 O O . CYS A 1 196 ? 9.048 -6.612 -16.104 1.00 81.31 196 CYS A O 1
ATOM 1559 N N . HIS A 1 197 ? 10.368 -7.333 -17.775 1.00 77.25 197 HIS A N 1
ATOM 1560 C CA . HIS A 1 197 ? 9.918 -6.349 -18.765 1.00 77.25 197 HIS A CA 1
ATOM 1561 C C . HIS A 1 197 ? 8.470 -6.578 -19.222 1.00 77.25 197 HIS A C 1
ATOM 1563 O O . HIS A 1 197 ? 7.746 -5.609 -19.439 1.00 77.25 197 HIS A O 1
ATOM 1569 N N . TYR A 1 198 ? 7.998 -7.831 -19.275 1.00 80.62 198 TYR A N 1
ATOM 1570 C CA . TYR A 1 198 ? 6.620 -8.149 -19.685 1.00 80.62 198 TYR A CA 1
ATOM 1571 C C . TYR A 1 198 ? 5.559 -7.638 -18.710 1.00 80.62 198 TYR A C 1
ATOM 1573 O O . TYR A 1 198 ? 4.401 -7.477 -19.095 1.00 80.62 198 TYR A O 1
ATOM 1581 N N . LEU A 1 199 ? 5.929 -7.396 -17.447 1.00 83.19 199 LEU A N 1
ATOM 1582 C CA . LEU A 1 199 ? 5.011 -6.768 -16.504 1.00 83.19 199 LEU A CA 1
ATOM 1583 C C . LEU A 1 199 ? 4.804 -5.281 -16.801 1.00 83.19 199 LEU A C 1
ATOM 1585 O O . LEU A 1 199 ? 3.701 -4.805 -16.559 1.00 83.19 199 LEU A O 1
ATOM 1589 N N . ASN A 1 200 ? 5.794 -4.576 -17.356 1.00 80.38 200 ASN A N 1
ATOM 1590 C CA . ASN A 1 200 ? 5.697 -3.139 -17.643 1.00 80.38 200 ASN A CA 1
ATOM 1591 C C . ASN A 1 200 ? 5.254 -2.833 -19.072 1.00 80.38 200 ASN A C 1
ATOM 1593 O O . ASN A 1 200 ? 4.618 -1.816 -19.308 1.00 80.38 200 ASN A O 1
ATOM 1597 N N . CYS A 1 201 ? 5.576 -3.676 -20.051 1.00 81.12 201 CYS A N 1
ATOM 1598 C CA . CYS A 1 201 ? 5.179 -3.395 -21.424 1.00 81.12 201 CYS A CA 1
ATOM 1599 C C . CYS A 1 201 ? 4.927 -4.677 -22.212 1.00 81.12 201 CYS A C 1
ATOM 1601 O O . CYS A 1 201 ? 5.726 -5.615 -22.201 1.00 81.12 201 CYS A O 1
ATOM 1603 N N . ILE A 1 202 ? 3.790 -4.706 -22.907 1.00 83.56 202 ILE A N 1
ATOM 1604 C CA . ILE A 1 202 ? 3.422 -5.781 -23.827 1.00 83.56 202 ILE A CA 1
ATOM 1605 C C . ILE A 1 202 ? 3.450 -5.203 -25.240 1.00 83.56 202 ILE A C 1
ATOM 1607 O O . ILE A 1 202 ? 2.772 -4.218 -25.529 1.00 83.56 202 ILE A O 1
ATOM 1611 N N . ASN A 1 203 ? 4.210 -5.835 -26.136 1.00 79.50 203 ASN A N 1
ATOM 1612 C CA . ASN A 1 203 ? 4.238 -5.455 -27.546 1.00 79.50 203 ASN A CA 1
ATOM 1613 C C . ASN A 1 203 ? 2.891 -5.776 -28.210 1.00 79.50 203 ASN A C 1
ATOM 1615 O O . ASN A 1 203 ? 2.654 -6.890 -28.673 1.00 79.50 203 ASN A O 1
ATOM 1619 N N . PHE A 1 204 ? 1.995 -4.787 -28.261 1.00 80.12 204 PHE A N 1
ATOM 1620 C CA . PHE A 1 204 ? 0.762 -4.852 -29.057 1.00 80.12 204 PHE A CA 1
ATOM 1621 C C . PHE A 1 204 ? 1.024 -4.652 -30.558 1.00 80.12 204 PHE A C 1
ATOM 1623 O O . PHE A 1 204 ? 0.187 -4.979 -31.397 1.00 80.12 204 PHE A O 1
ATOM 1630 N N . THR A 1 205 ? 2.175 -4.080 -30.906 1.00 80.81 205 THR A N 1
ATOM 1631 C CA . THR A 1 205 ? 2.677 -3.855 -32.267 1.00 80.81 205 THR A CA 1
ATOM 1632 C C . THR A 1 205 ? 4.197 -4.015 -32.225 1.00 80.81 205 THR A C 1
ATOM 1634 O O . THR A 1 205 ? 4.774 -3.840 -31.151 1.00 80.81 205 THR A O 1
ATOM 1637 N N . ASP A 1 206 ? 4.824 -4.346 -33.358 1.00 74.62 206 ASP A N 1
ATOM 1638 C CA . ASP A 1 206 ? 6.228 -4.790 -33.446 1.00 74.62 206 ASP A CA 1
ATOM 1639 C C . ASP A 1 206 ? 7.237 -3.865 -32.730 1.00 74.62 206 ASP A C 1
ATOM 1641 O O . ASP A 1 206 ? 8.224 -4.359 -32.198 1.00 74.62 206 ASP A O 1
ATOM 1645 N N . ASN A 1 207 ? 6.932 -2.564 -32.601 1.00 73.44 207 ASN A N 1
ATOM 1646 C CA . ASN A 1 207 ? 7.828 -1.556 -32.018 1.00 73.44 207 ASN A CA 1
ATOM 1647 C C . ASN A 1 207 ? 7.191 -0.775 -30.849 1.00 73.44 207 ASN A C 1
ATOM 1649 O O . ASN A 1 207 ? 7.582 0.352 -30.557 1.00 73.44 207 ASN A O 1
ATOM 1653 N N . PHE A 1 208 ? 6.148 -1.309 -30.205 1.00 76.19 208 PHE A N 1
ATOM 1654 C CA . PHE A 1 208 ? 5.401 -0.546 -29.193 1.00 76.19 208 PHE A CA 1
ATOM 1655 C C . PHE A 1 208 ? 6.204 -0.303 -27.902 1.00 76.19 208 PHE A C 1
ATOM 1657 O O . PHE A 1 208 ? 6.012 0.719 -27.244 1.00 76.19 208 PHE A O 1
ATOM 1664 N N . CYS A 1 209 ? 7.104 -1.227 -27.555 1.00 74.81 209 CYS A N 1
ATOM 1665 C CA . CYS A 1 209 ? 7.924 -1.173 -26.344 1.00 74.81 209 CYS A CA 1
ATOM 1666 C C . CYS A 1 209 ? 9.434 -0.994 -26.605 1.00 74.81 209 CYS A C 1
ATOM 1668 O O . CYS A 1 209 ? 10.171 -0.915 -25.626 1.00 74.81 209 CYS A O 1
ATOM 1670 N N . GLU A 1 210 ? 9.891 -0.916 -27.863 1.00 63.62 210 GLU A N 1
ATOM 1671 C CA . GLU A 1 210 ? 11.324 -0.814 -28.236 1.00 63.62 210 GLU A CA 1
ATOM 1672 C C . GLU A 1 210 ? 11.981 0.519 -27.815 1.00 63.62 210 GLU A C 1
ATOM 1674 O O . GLU A 1 210 ? 13.193 0.592 -27.648 1.00 63.62 210 GLU A O 1
ATOM 1679 N N . ASP A 1 211 ? 11.196 1.579 -27.582 1.00 56.53 211 ASP A N 1
ATOM 1680 C CA . ASP A 1 211 ? 11.696 2.873 -27.078 1.00 56.53 211 ASP A CA 1
ATOM 1681 C C . ASP A 1 211 ? 11.882 2.902 -25.544 1.00 56.53 211 ASP A C 1
ATOM 1683 O O . ASP A 1 211 ? 12.162 3.954 -24.951 1.00 56.53 211 ASP A O 1
ATOM 1687 N N . ASN A 1 212 ? 11.717 1.766 -24.858 1.00 54.56 212 ASN A N 1
ATOM 1688 C CA . ASN A 1 212 ? 12.113 1.667 -23.461 1.00 54.56 212 ASN A CA 1
ATOM 1689 C C . ASN A 1 212 ? 13.645 1.583 -23.397 1.00 54.56 212 ASN A C 1
ATOM 1691 O O . ASN A 1 212 ? 14.255 0.683 -23.959 1.00 54.56 212 ASN A O 1
ATOM 1695 N N . LEU A 1 213 ? 14.269 2.488 -22.636 1.00 52.56 213 LEU A N 1
ATOM 1696 C CA . LEU A 1 213 ? 15.718 2.571 -22.361 1.00 52.56 213 LEU A CA 1
ATOM 1697 C C . LEU A 1 213 ? 16.391 1.264 -21.867 1.00 52.56 213 LEU A C 1
ATOM 1699 O O . LEU A 1 213 ? 17.596 1.263 -21.633 1.00 52.56 213 LEU A O 1
ATOM 1703 N N . GLN A 1 214 ? 15.634 0.179 -21.686 1.00 52.19 214 GLN A N 1
ATOM 1704 C CA . GLN A 1 214 ? 16.119 -1.163 -21.368 1.00 52.19 214 GLN A CA 1
ATOM 1705 C C . GLN A 1 214 ? 16.833 -1.843 -22.546 1.00 52.19 214 GLN A C 1
ATOM 1707 O O . GLN A 1 214 ? 17.714 -2.650 -22.288 1.00 52.19 214 GLN A O 1
ATOM 1712 N N . ASP A 1 215 ? 16.528 -1.485 -23.800 1.00 47.72 215 ASP A N 1
ATOM 1713 C CA . ASP A 1 215 ? 17.142 -2.109 -24.990 1.00 47.72 215 ASP A CA 1
ATOM 1714 C C . ASP A 1 215 ? 18.457 -1.427 -25.440 1.00 47.72 215 ASP A C 1
ATOM 1716 O O . ASP A 1 215 ? 19.044 -1.786 -26.462 1.00 47.72 215 ASP A O 1
ATOM 1720 N N . IL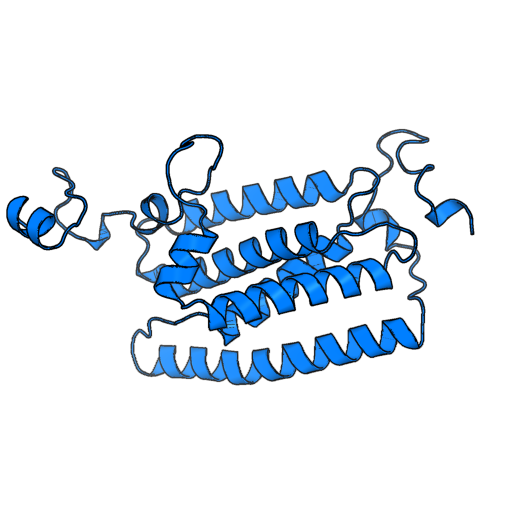E A 1 216 ? 18.933 -0.419 -24.695 1.00 45.97 216 ILE A N 1
ATOM 1721 C CA . ILE A 1 216 ? 20.128 0.382 -25.032 1.00 45.97 216 ILE A CA 1
ATOM 1722 C C . ILE A 1 216 ? 21.390 -0.103 -24.277 1.00 45.97 216 ILE A C 1
ATOM 1724 O O . ILE A 1 216 ? 22.493 0.360 -24.582 1.00 45.97 216 ILE A O 1
ATOM 1728 N N . PHE A 1 217 ? 21.266 -1.063 -23.350 1.00 39.25 217 PHE A N 1
ATOM 1729 C CA . PHE A 1 217 ? 22.387 -1.650 -22.599 1.00 39.25 217 PHE A CA 1
ATOM 1730 C C . PHE A 1 217 ? 22.387 -3.178 -22.619 1.00 39.25 217 PHE A C 1
ATOM 1732 O O . PHE A 1 217 ? 21.329 -3.774 -22.332 1.00 39.25 217 PHE A O 1
#

pLDDT: mean 78.88, std 14.63, range [39.25, 97.25]

Secondary structure (DSSP, 8-state):
--HHHHHHTTPPP-TT-SSGGGS-HHHHHS---TTT-TTSPPHHHHHHHHH-HHHHHHHHHHHHHHHHHHHHHH-TTS---HHHHHHHHHHHHHHHHHHHTGGG-SSHHHHHHHHHHHHHHHHHHTTSTT--HHHHHHHHHHHHHHHHHHS-----HHHHHHHHHHHHHHHHHHHHHHHHHHHHHHHH-----TTHHHHH---SSTTSSTTSGGGG-

Radius of gyration: 20.36 Å; chains: 1; bounding box: 61×31×55 Å

Foldseek 3Di:
DDPVVCVVVVHDDDPPDDDPLVDAPCCVQVVPDCPPDVPHDDSLVSQCVQLPPVLSVQLQVLQLLQLVLQQCQLPVQFDDDSVLSSVLLVLLLVVLVLVLCVVSHPCSVVVVVSSVVVSVVSQVCLQAERRGNSSSVRSNVSSNLSSLQRGDGDADDDVSVVVSVVSNVVSVVVSVVSSVVSVVCSVPHRDDDPCSVSSRHDCPDPCRHVPRPPVVD

Organism: Monosiga brevicollis (NCBI:txid81824)

InterPro domains:
  IPR022764 Peptidase S54, rhomboid domain [PF01694] (43-151)
  IPR035952 Rhomboid-like superfamily [G3DSA:1.20.1540.10] (35-153)
  IPR035952 Rhomboid-like superfamily [SSF144091] (44-154)
  IPR051512 Inactive Rhomboid [PTHR45965] (42-214)

Sequence (217 aa):
MSQQQCEFQKGFFHENLETCSQVDCLSDVCGLVPFVNAGKHSVAIDIEKLAGWLRMFFIYSLSGLGGWLTGALFTPYQVCVCYLGNREGMCGGMFVELFQSWPLLARPWREVFKLTFIALVAFAFGFLPYLDNWSHLGGFTFGVLSSIVFLPYITFGKWDAARKRTLIFICLPGIVVLMTVLLSLFFTDTVDCSWCHYLNCINFTDNFCEDNLQDIF